Protein AF-A0A7J6WX09-F1 (afdb_monomer_lite)

Foldseek 3Di:
DVVVVVVVVVVVVVVVVVVVVVVVVVVVVVVVVVVVVVVVVVVVVVVVVVVVVVVVVVVVVVVVVVVVLVVLCVVVVNPPVVSVVVVCVVVVVVVVVVVVVVVVVVPDPDPDDDDDDDDDDDPDDDDPVVVVVVVVVVVVVPDDCPDPPVDDDDDDPDPVVQQCLLQVVDPDHDPVSVPPDDDDDPDDDDDDPDPVSSVD

pLDDT: mean 81.12, std 17.17, range [38.31, 97.94]

Organism: Thalictrum thalictroides (NCBI:txid46969)

Structure (mmCIF, N/CA/C/O backbone):
data_AF-A0A7J6WX09-F1
#
_entry.id   AF-A0A7J6WX09-F1
#
loop_
_atom_site.group_PDB
_atom_site.id
_atom_site.type_symbol
_atom_site.label_atom_id
_atom_site.label_alt_id
_atom_site.label_comp_id
_atom_site.label_asym_id
_atom_site.label_entity_id
_atom_site.label_seq_id
_atom_site.pdbx_PDB_ins_code
_atom_site.Cartn_x
_atom_site.Cartn_y
_atom_site.Cartn_z
_atom_site.occupancy
_atom_site.B_iso_or_equiv
_atom_site.auth_seq_id
_atom_site.auth_comp_id
_atom_site.auth_asym_id
_atom_site.auth_atom_id
_atom_site.pdbx_PDB_model_num
ATOM 1 N N . VAL A 1 1 ? -64.946 19.224 67.345 1.00 62.00 1 VAL A N 1
ATOM 2 C CA . VAL A 1 1 ? -63.525 19.073 67.758 1.00 62.00 1 VAL A CA 1
ATOM 3 C C . VAL A 1 1 ? -63.007 17.667 67.474 1.00 62.00 1 VAL A C 1
ATOM 5 O O . VAL A 1 1 ? -61.957 17.544 66.865 1.00 62.00 1 VAL A O 1
ATOM 8 N N . GLN A 1 2 ? -63.728 16.602 67.848 1.00 63.50 2 GLN A N 1
ATOM 9 C CA . GLN A 1 2 ? -63.273 15.231 67.570 1.00 63.50 2 GLN A CA 1
ATOM 10 C C . GLN A 1 2 ? -63.269 14.875 66.069 1.00 63.50 2 GLN A C 1
ATOM 12 O O . GLN A 1 2 ? -62.299 14.292 65.599 1.00 63.50 2 GLN A O 1
ATOM 17 N N . GLU A 1 3 ? -64.276 15.294 65.295 1.00 68.50 3 GLU A N 1
ATOM 18 C CA . GLU A 1 3 ? -64.356 14.999 63.850 1.00 68.50 3 GLU A CA 1
ATOM 19 C C . GLU A 1 3 ? -63.266 15.699 63.019 1.00 68.50 3 GLU A C 1
ATOM 21 O O . GLU A 1 3 ? -62.650 15.073 62.160 1.00 68.50 3 GLU A O 1
ATOM 26 N N . SER A 1 4 ? -62.932 16.958 63.330 1.00 71.56 4 SER A N 1
ATOM 27 C CA . SER A 1 4 ? -61.877 17.693 62.611 1.00 71.56 4 SER A CA 1
ATOM 28 C C . SER A 1 4 ? -60.482 17.094 62.819 1.00 71.56 4 SER A C 1
ATOM 30 O O . SER A 1 4 ? -59.648 17.147 61.919 1.00 71.56 4 SER A O 1
ATOM 32 N N . ASN A 1 5 ? -60.223 16.496 63.987 1.00 77.38 5 ASN A N 1
ATOM 33 C CA . ASN A 1 5 ? -58.952 15.823 64.266 1.00 77.38 5 ASN A CA 1
ATOM 34 C C . ASN A 1 5 ? -58.821 14.509 63.483 1.00 77.38 5 ASN A C 1
ATOM 36 O O . ASN A 1 5 ? -57.729 14.177 63.027 1.00 77.38 5 ASN A O 1
ATOM 40 N N . VAL A 1 6 ? -59.930 13.790 63.279 1.00 81.81 6 VAL A N 1
ATOM 41 C CA . VAL A 1 6 ? -59.954 12.568 62.458 1.00 81.81 6 VAL A CA 1
ATOM 42 C C . VAL A 1 6 ? -59.684 12.894 60.987 1.00 81.81 6 VAL A C 1
ATOM 44 O O . VAL A 1 6 ? -58.935 12.177 60.325 1.00 81.81 6 VAL A O 1
ATOM 47 N N . GLU A 1 7 ? -60.249 13.984 60.467 1.00 82.19 7 GLU A N 1
ATOM 48 C CA . GLU A 1 7 ? -60.002 14.419 59.088 1.00 82.19 7 GLU A CA 1
ATOM 49 C C . GLU A 1 7 ? -58.570 14.906 58.855 1.00 82.19 7 GLU A C 1
ATOM 51 O O . GLU A 1 7 ? -57.977 14.580 57.826 1.00 82.19 7 GLU A O 1
ATOM 56 N N . LEU A 1 8 ? -57.996 15.651 59.806 1.00 82.12 8 LEU A N 1
ATOM 57 C CA . LEU A 1 8 ? -56.591 16.063 59.749 1.00 82.12 8 LEU A CA 1
ATOM 58 C C . LEU A 1 8 ? -55.657 14.854 59.710 1.00 82.12 8 LEU A C 1
ATOM 60 O O . LEU A 1 8 ? -54.779 14.798 58.855 1.00 82.12 8 LEU A O 1
ATOM 64 N N . TYR A 1 9 ? -55.902 13.861 60.564 1.00 84.19 9 TYR A N 1
ATOM 65 C CA . TYR A 1 9 ? -55.105 12.637 60.607 1.00 84.19 9 TYR A CA 1
ATOM 66 C C . TYR A 1 9 ? -55.203 11.829 59.303 1.00 84.19 9 TYR A C 1
ATOM 68 O O . TYR A 1 9 ? -54.198 11.365 58.773 1.00 84.19 9 TYR A O 1
ATOM 76 N N . ARG A 1 10 ? -56.402 11.721 58.710 1.00 86.69 10 ARG A N 1
ATOM 77 C CA . ARG A 1 10 ? -56.567 11.075 57.394 1.00 86.69 10 ARG A CA 1
ATOM 78 C C . ARG A 1 10 ? -55.800 11.805 56.295 1.00 86.69 10 ARG A C 1
ATOM 80 O O . ARG A 1 10 ? -55.157 11.152 55.482 1.00 86.69 10 ARG A O 1
ATOM 87 N N . LYS A 1 11 ? -55.855 13.140 56.266 1.00 89.19 11 LYS A N 1
ATOM 88 C CA . LYS A 1 11 ? -55.115 13.946 55.282 1.00 89.19 11 LYS A CA 1
ATOM 89 C C . LYS A 1 11 ? -53.601 13.814 55.457 1.00 89.19 11 LYS A C 1
ATOM 91 O O . LYS A 1 11 ? -52.901 13.737 54.455 1.00 89.19 11 LYS A O 1
ATOM 96 N N . GLN A 1 12 ? -53.116 13.746 56.698 1.00 86.44 12 GLN A N 1
ATOM 97 C CA . GLN A 1 12 ? -51.702 13.515 57.006 1.00 86.44 12 GLN A CA 1
ATOM 98 C C . GLN A 1 12 ? -51.238 12.147 56.505 1.00 86.44 12 GLN A C 1
ATOM 100 O O . GLN A 1 12 ? -50.292 12.092 55.732 1.00 86.44 12 GLN A O 1
ATOM 105 N N . ASN A 1 13 ? -51.965 11.073 56.819 1.00 87.88 13 ASN A N 1
ATOM 106 C CA . ASN A 1 13 ? -51.596 9.728 56.372 1.00 87.88 13 ASN A CA 1
ATOM 107 C C . ASN A 1 13 ? -51.633 9.585 54.843 1.00 87.88 13 ASN A C 1
ATOM 109 O O . ASN A 1 13 ? -50.768 8.939 54.264 1.00 87.88 13 ASN A O 1
ATOM 113 N N . VAL A 1 14 ? -52.622 10.189 54.173 1.00 93.25 14 VAL A N 1
ATOM 114 C CA . VAL A 1 14 ? -52.675 10.195 52.700 1.00 93.25 14 VAL A CA 1
ATOM 115 C C . VAL A 1 14 ? -51.488 10.970 52.124 1.00 93.25 14 VAL A C 1
ATOM 117 O O . VAL A 1 14 ? -50.873 10.503 51.173 1.00 93.25 14 VAL A O 1
ATOM 120 N N . GLY A 1 15 ? -51.135 12.116 52.713 1.00 90.06 15 GLY A N 1
ATOM 121 C CA . GLY A 1 15 ? -49.956 12.885 52.312 1.00 90.06 15 GLY A CA 1
ATOM 122 C C . GLY A 1 15 ? -48.648 12.117 52.509 1.00 90.06 15 GLY A C 1
ATOM 123 O O . GLY A 1 15 ? -47.812 12.112 51.614 1.00 90.06 15 GLY A O 1
ATOM 124 N N . GLU A 1 16 ? -48.493 11.423 53.638 1.00 92.19 16 GLU A N 1
ATOM 125 C CA . GLU A 1 16 ? -47.322 10.586 53.929 1.00 92.19 16 GLU A CA 1
ATOM 126 C C . GLU A 1 16 ? -47.191 9.411 52.951 1.00 92.19 16 GLU A C 1
ATOM 128 O O . GLU A 1 16 ? -46.091 9.120 52.487 1.00 92.19 16 GLU A O 1
ATOM 133 N N . VAL A 1 17 ? -48.304 8.762 52.588 1.00 92.25 17 VAL A N 1
ATOM 134 C CA . VAL A 1 17 ? -48.307 7.675 51.595 1.00 92.25 17 VAL A CA 1
ATOM 135 C C . VAL A 1 17 ? -47.883 8.185 50.219 1.00 92.25 17 VAL A C 1
ATOM 137 O O . VAL A 1 17 ? -47.024 7.572 49.591 1.00 92.25 17 VAL A O 1
ATOM 140 N N . VAL A 1 18 ? -48.433 9.319 49.774 1.00 94.69 18 VAL A N 1
ATOM 141 C CA . VAL A 1 18 ? -48.077 9.924 48.479 1.00 94.69 18 VAL A CA 1
ATOM 142 C C . VAL A 1 18 ? -46.599 10.316 48.444 1.00 94.69 18 VAL A C 1
ATOM 144 O O . VAL A 1 18 ? -45.911 10.011 47.475 1.00 94.69 18 VAL A O 1
ATOM 147 N N . LEU A 1 19 ? -46.087 10.924 49.516 1.00 93.31 19 LEU A N 1
ATOM 148 C CA . LEU A 1 19 ? -44.685 11.337 49.603 1.00 93.31 19 LEU A CA 1
ATOM 149 C C . LEU A 1 19 ? -43.745 10.121 49.524 1.00 93.31 19 LEU A C 1
ATOM 151 O O . LEU A 1 19 ? -42.772 10.135 48.776 1.00 93.31 19 LEU A O 1
ATOM 155 N N . LEU A 1 20 ? -44.080 9.030 50.213 1.00 95.19 20 LEU A N 1
ATOM 156 C CA . LEU A 1 20 ? -43.300 7.791 50.182 1.00 95.19 20 LEU A CA 1
ATOM 157 C C . LEU A 1 20 ? -43.342 7.098 48.807 1.00 95.19 20 LEU A C 1
ATOM 159 O O . LEU A 1 20 ? -42.353 6.495 48.381 1.00 95.19 20 LEU A O 1
ATOM 163 N N . GLU A 1 21 ? -44.467 7.167 48.093 1.00 94.31 21 GLU A N 1
ATOM 164 C CA . GLU A 1 21 ? -44.567 6.695 46.706 1.00 94.31 21 GLU A CA 1
ATOM 165 C C . GLU A 1 21 ? -43.691 7.534 45.764 1.00 94.31 21 GLU A C 1
ATOM 167 O O . GLU A 1 21 ? -42.933 6.975 44.965 1.00 94.31 21 GLU A O 1
ATOM 172 N N . G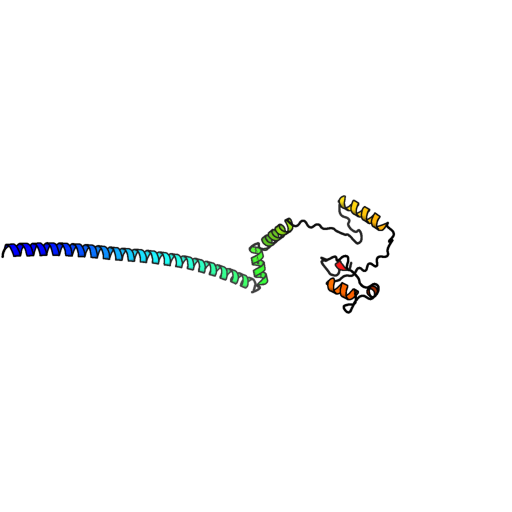LU A 1 22 ? -43.725 8.860 45.897 1.00 95.38 22 GLU A N 1
ATOM 173 C CA . GLU A 1 22 ? -42.873 9.774 45.132 1.00 95.38 22 GLU A CA 1
ATOM 174 C C . GLU A 1 22 ? -41.382 9.518 45.402 1.00 95.38 22 GLU A C 1
ATOM 176 O O . GLU A 1 22 ? -40.607 9.386 44.453 1.00 95.38 22 GLU A O 1
ATOM 181 N N . GLU A 1 23 ? -40.981 9.334 46.662 1.00 95.19 23 GLU A N 1
ATOM 182 C CA . GLU A 1 23 ? -39.605 8.986 47.037 1.00 95.19 23 GLU A CA 1
ATOM 183 C C . GLU A 1 23 ? -39.151 7.678 46.387 1.00 95.19 23 GLU A C 1
ATOM 185 O O . GLU A 1 23 ? -38.109 7.645 45.729 1.00 95.19 23 GLU A O 1
ATOM 190 N N . LYS A 1 24 ? -39.962 6.616 46.471 1.00 96.69 24 LYS A N 1
ATOM 191 C CA . LYS A 1 24 ? -39.636 5.325 45.847 1.00 96.69 24 LYS A CA 1
ATOM 192 C C . LYS A 1 24 ? -39.516 5.420 44.332 1.00 96.69 24 LYS A C 1
ATOM 194 O O . LYS A 1 24 ? -38.647 4.776 43.744 1.00 96.69 24 LYS A O 1
ATOM 199 N N . THR A 1 25 ? -40.371 6.205 43.676 1.00 95.00 25 THR A N 1
ATOM 200 C CA . THR A 1 25 ? -40.271 6.400 42.221 1.00 95.00 25 THR A CA 1
ATOM 201 C C . THR A 1 25 ? -39.040 7.220 41.839 1.00 95.00 25 THR A C 1
ATOM 203 O O . THR A 1 25 ? -38.370 6.873 40.867 1.00 95.00 25 THR A O 1
ATOM 206 N N . ALA A 1 26 ? -38.687 8.247 42.615 1.00 95.19 26 ALA A 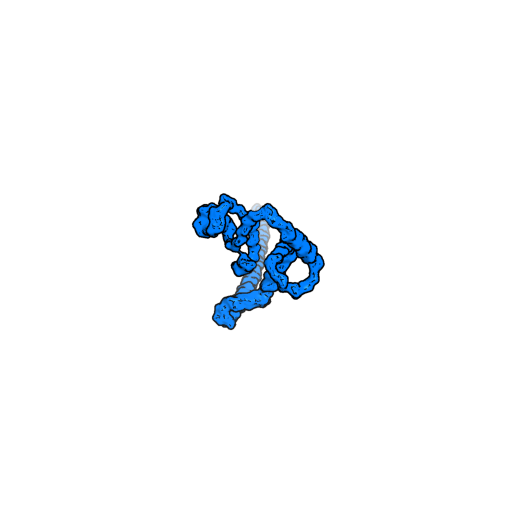N 1
ATOM 207 C CA . ALA A 1 26 ? -37.485 9.046 42.403 1.00 95.19 26 ALA A CA 1
ATOM 208 C C . ALA A 1 26 ? -36.210 8.222 42.634 1.00 95.19 26 ALA A C 1
ATOM 210 O O . ALA A 1 26 ? -35.266 8.312 41.849 1.00 95.19 26 ALA A O 1
ATOM 211 N N . GLU A 1 27 ? -36.184 7.379 43.665 1.00 95.75 27 GLU A N 1
ATOM 212 C CA . GLU A 1 27 ? -35.102 6.423 43.906 1.00 95.75 27 GLU A CA 1
ATOM 213 C C . GLU A 1 27 ? -34.992 5.409 42.767 1.00 95.75 27 GLU A C 1
ATOM 215 O O . GLU A 1 27 ? -33.904 5.219 42.226 1.00 95.75 27 GLU A O 1
ATOM 220 N N . ALA A 1 28 ? -36.106 4.827 42.317 1.00 95.50 28 ALA A N 1
ATOM 221 C CA . ALA A 1 28 ? -36.107 3.922 41.169 1.00 95.50 28 ALA A CA 1
ATOM 222 C C . ALA A 1 28 ? -35.590 4.610 39.892 1.00 95.50 28 ALA A C 1
ATOM 224 O O . ALA A 1 28 ? -34.818 4.022 39.135 1.00 95.50 28 ALA A O 1
ATOM 225 N N . GLN A 1 29 ? -35.964 5.871 39.657 1.00 94.94 29 GLN A N 1
ATOM 226 C CA . GLN A 1 29 ? -35.459 6.660 38.532 1.00 94.94 29 GLN A CA 1
ATOM 227 C C . GLN A 1 29 ? -33.960 6.949 38.651 1.00 94.94 29 GLN A C 1
ATOM 229 O O . GLN A 1 29 ? -33.250 6.823 37.653 1.00 94.94 29 GLN A O 1
ATOM 234 N N . LYS A 1 30 ? -33.463 7.285 39.848 1.00 97.12 30 LYS A N 1
ATOM 235 C CA . LYS A 1 30 ? -32.028 7.480 40.105 1.00 97.12 30 LYS A CA 1
ATOM 236 C C . LYS A 1 30 ? -31.245 6.200 39.844 1.00 97.12 30 LYS A C 1
ATOM 238 O O . LYS A 1 30 ? -30.306 6.226 39.057 1.00 97.12 30 LYS A O 1
ATOM 243 N N . MET A 1 31 ? -31.692 5.076 40.399 1.00 96.06 31 MET A N 1
ATOM 244 C CA . MET A 1 31 ? -31.064 3.769 40.187 1.00 96.06 31 MET A CA 1
ATOM 245 C C . MET A 1 31 ? -31.056 3.374 38.704 1.00 96.06 31 MET A C 1
ATOM 247 O O . MET A 1 31 ? -30.047 2.893 38.194 1.00 96.06 31 MET A O 1
ATOM 251 N N . ASN A 1 32 ? -32.148 3.632 37.977 1.00 95.88 32 ASN A N 1
ATOM 252 C CA . ASN A 1 32 ? -32.215 3.386 36.535 1.00 95.88 32 ASN A CA 1
ATOM 253 C C . ASN A 1 32 ? -31.269 4.300 35.742 1.00 95.88 32 ASN A C 1
ATOM 255 O O . ASN A 1 32 ? -30.628 3.848 34.792 1.00 95.88 32 ASN A O 1
ATOM 259 N N . ALA A 1 33 ? -31.162 5.577 36.117 1.00 97.00 33 ALA A N 1
ATOM 260 C CA . ALA A 1 33 ? -30.243 6.517 35.485 1.00 97.00 33 ALA A CA 1
ATOM 261 C C . ALA A 1 33 ? -28.778 6.126 35.740 1.00 97.00 33 ALA A C 1
ATOM 263 O O . ALA A 1 33 ? -27.974 6.127 34.808 1.00 97.00 33 ALA A O 1
ATOM 264 N N . GLU A 1 34 ? -28.440 5.731 36.967 1.00 97.69 34 GLU A N 1
ATOM 265 C CA . GLU A 1 34 ? -27.111 5.238 37.340 1.00 97.69 34 GLU A CA 1
ATOM 266 C C . GLU A 1 34 ? -26.760 3.948 36.593 1.00 97.69 34 GLU A C 1
ATOM 268 O O . GLU A 1 34 ? -25.684 3.857 35.999 1.00 97.69 34 GLU A O 1
ATOM 273 N N . ALA A 1 35 ? -27.691 2.992 36.515 1.00 97.12 35 ALA A N 1
ATOM 274 C CA . ALA A 1 35 ? -27.517 1.773 35.731 1.00 97.12 35 ALA A CA 1
ATOM 275 C C . ALA A 1 35 ? -27.290 2.077 34.238 1.00 97.12 35 ALA A C 1
ATOM 277 O O . ALA A 1 35 ? -26.410 1.487 33.609 1.00 97.12 35 ALA A O 1
ATOM 278 N N . ALA A 1 36 ? -28.032 3.033 33.669 1.00 97.06 36 ALA A N 1
ATOM 279 C CA . ALA A 1 36 ? -27.868 3.444 32.277 1.00 97.06 36 ALA A CA 1
ATOM 280 C C . ALA A 1 36 ? -26.519 4.138 32.019 1.00 97.06 36 ALA A C 1
ATOM 282 O O . ALA A 1 36 ? -25.892 3.906 30.982 1.00 97.06 36 ALA A O 1
ATOM 283 N N . LEU A 1 37 ? -26.050 4.979 32.947 1.00 97.25 37 LEU A N 1
ATOM 284 C CA . LEU A 1 37 ? -24.732 5.610 32.857 1.00 97.25 37 LEU A CA 1
ATOM 285 C C . LEU A 1 37 ? -23.616 4.575 32.942 1.00 97.25 37 LEU A C 1
ATOM 287 O O . LEU A 1 37 ? -22.701 4.604 32.122 1.00 97.25 37 LEU A O 1
ATOM 291 N N . PHE A 1 38 ? -23.722 3.635 33.876 1.00 97.62 38 PHE A N 1
ATOM 292 C CA . PHE A 1 38 ? -22.752 2.561 34.031 1.00 97.62 38 PHE A CA 1
ATOM 293 C C . PHE A 1 38 ? -22.689 1.666 32.786 1.00 97.62 38 PHE A C 1
ATOM 295 O O . PHE A 1 38 ? -21.602 1.377 32.287 1.00 97.62 38 PHE A O 1
ATOM 302 N N . ALA A 1 39 ? -23.841 1.306 32.211 1.00 97.94 39 ALA A N 1
ATOM 303 C CA . ALA A 1 39 ? -23.901 0.552 30.959 1.00 97.94 39 ALA A CA 1
ATOM 304 C C . ALA A 1 39 ? -23.225 1.304 29.798 1.00 97.94 39 ALA A C 1
ATOM 306 O O . ALA A 1 39 ? -22.446 0.716 29.047 1.00 97.94 39 ALA A O 1
ATOM 307 N N . ARG A 1 40 ? -23.459 2.619 29.674 1.00 96.31 40 ARG A N 1
ATOM 308 C CA . ARG A 1 40 ? -22.783 3.453 28.665 1.00 96.31 40 ARG A CA 1
ATOM 309 C C . ARG A 1 40 ? -21.280 3.540 28.901 1.00 96.31 40 ARG A C 1
ATOM 311 O O . ARG A 1 40 ? -20.523 3.448 27.943 1.00 96.31 40 ARG A O 1
ATOM 318 N N . GLN A 1 41 ? -20.844 3.696 30.149 1.00 97.50 41 GLN A N 1
ATOM 319 C CA . GLN A 1 41 ? -19.422 3.727 30.490 1.00 97.50 41 GLN A CA 1
ATOM 320 C C . GLN A 1 41 ? -18.727 2.420 30.105 1.00 97.50 41 GLN A C 1
ATOM 322 O O . GLN A 1 41 ? -17.654 2.469 29.511 1.00 97.50 41 GLN A O 1
ATOM 327 N N . GLN A 1 42 ? -19.347 1.266 30.370 1.00 97.50 42 GLN A N 1
ATOM 328 C CA . GLN A 1 42 ? -18.796 -0.025 29.954 1.00 97.50 42 GLN A CA 1
ATOM 329 C C . GLN A 1 42 ? -18.752 -0.184 28.434 1.00 97.50 42 GLN A C 1
ATOM 331 O O . GLN A 1 42 ? -17.751 -0.666 27.912 1.00 97.50 42 GLN A O 1
ATOM 336 N N . ALA A 1 43 ? -19.797 0.248 27.721 1.00 96.56 43 ALA A N 1
ATOM 337 C CA . ALA A 1 43 ? -19.818 0.200 26.260 1.00 96.56 43 ALA A CA 1
ATOM 338 C C . ALA A 1 43 ? -18.697 1.061 25.655 1.00 96.56 43 ALA A C 1
ATOM 340 O O . ALA A 1 43 ? -17.904 0.565 24.861 1.00 96.56 43 ALA A O 1
ATOM 341 N N . VAL A 1 44 ? -18.564 2.313 26.106 1.00 97.62 44 VAL A N 1
ATOM 342 C CA . VAL A 1 44 ? -17.504 3.229 25.653 1.00 97.62 44 VAL A CA 1
ATOM 343 C C . VAL A 1 44 ? -16.116 2.702 26.027 1.00 97.62 44 VAL A C 1
ATOM 345 O O . VAL A 1 44 ? -15.193 2.786 25.222 1.00 97.62 44 VAL A O 1
ATOM 348 N N . ALA A 1 45 ? -15.951 2.121 27.220 1.00 97.25 45 ALA A N 1
ATOM 349 C CA . ALA A 1 45 ? -14.692 1.498 27.625 1.00 97.25 45 ALA A CA 1
ATOM 350 C C . ALA A 1 45 ? -14.343 0.283 26.749 1.00 97.25 45 ALA A C 1
ATOM 352 O O . ALA A 1 45 ? -13.186 0.119 26.365 1.00 97.25 45 ALA A O 1
ATOM 353 N N . GLY A 1 46 ? -15.337 -0.534 26.389 1.00 97.12 46 GLY A N 1
ATOM 354 C CA . GLY A 1 46 ? -15.173 -1.655 25.464 1.00 97.12 46 GLY A CA 1
ATOM 355 C C . GLY A 1 46 ? -14.779 -1.202 24.057 1.00 97.12 46 GLY A C 1
ATOM 356 O O . GLY A 1 46 ? -13.850 -1.756 23.474 1.00 97.12 46 GLY A O 1
ATOM 357 N N . GLU A 1 47 ? -15.425 -0.158 23.532 1.00 96.75 47 GLU A N 1
ATOM 358 C CA . GLU A 1 47 ? -15.078 0.443 22.237 1.00 96.75 47 GLU A CA 1
ATOM 359 C C . GLU A 1 47 ? -13.662 1.026 22.236 1.00 96.75 47 GLU A C 1
ATOM 361 O O . GLU A 1 47 ? -12.896 0.805 21.297 1.00 96.75 47 GLU A O 1
ATOM 366 N N . LEU A 1 48 ? -13.290 1.736 23.303 1.00 96.00 48 LEU A N 1
ATOM 367 C CA . LEU A 1 48 ? -11.953 2.297 23.463 1.00 96.00 48 LEU A CA 1
ATOM 368 C C . LEU A 1 48 ? -10.895 1.190 23.490 1.00 96.00 48 LEU A C 1
ATOM 370 O O . LEU A 1 48 ? -9.888 1.300 22.792 1.00 96.00 48 LEU A O 1
ATOM 374 N N . PHE A 1 49 ? -11.136 0.108 24.233 1.00 96.75 49 PHE A N 1
ATOM 375 C CA . PHE A 1 49 ? -10.236 -1.042 24.277 1.00 96.75 49 PHE A CA 1
ATOM 376 C C . PHE A 1 49 ? -10.109 -1.723 22.905 1.00 96.75 49 PHE A C 1
ATOM 378 O O . PHE A 1 49 ? -8.999 -2.000 22.447 1.00 96.75 49 PHE A O 1
ATOM 385 N N . ALA A 1 50 ? -11.223 -1.926 22.194 1.00 97.62 50 ALA A N 1
ATOM 386 C CA . ALA A 1 50 ? -11.200 -2.468 20.836 1.00 97.62 50 ALA A CA 1
ATOM 387 C C . ALA A 1 50 ? -10.350 -1.591 19.902 1.00 97.62 50 ALA A C 1
ATOM 389 O O . ALA A 1 50 ? -9.468 -2.091 19.207 1.00 97.62 50 ALA A O 1
ATOM 390 N N . LYS A 1 51 ? -10.525 -0.267 19.954 1.00 97.31 51 LYS A N 1
ATOM 391 C CA . LYS A 1 51 ? -9.732 0.671 19.147 1.00 97.31 51 LYS A CA 1
ATOM 392 C C . LYS A 1 51 ? -8.251 0.680 19.516 1.00 97.31 51 LYS A C 1
ATOM 394 O O . LYS A 1 51 ? -7.412 0.786 18.625 1.00 97.31 51 LYS A O 1
ATOM 399 N N . GLN A 1 52 ? -7.916 0.554 20.799 1.00 97.81 52 GLN A N 1
ATOM 400 C CA . GLN A 1 52 ? -6.526 0.448 21.247 1.00 97.81 52 GLN A CA 1
ATOM 401 C C . GLN A 1 52 ? -5.859 -0.817 20.710 1.00 97.81 52 GLN A C 1
ATOM 403 O O . GLN A 1 52 ? -4.791 -0.726 20.116 1.00 97.81 52 GLN A O 1
ATOM 408 N N . THR A 1 53 ? -6.512 -1.973 20.835 1.00 97.31 53 THR A N 1
ATOM 409 C CA . THR A 1 53 ? -5.957 -3.243 20.334 1.00 97.31 53 THR A CA 1
ATOM 410 C C . THR A 1 53 ? -5.808 -3.258 18.808 1.00 97.31 53 THR A C 1
ATOM 412 O O . THR A 1 53 ? -4.794 -3.731 18.295 1.00 97.31 53 THR A O 1
ATOM 415 N N . GLU A 1 54 ? -6.759 -2.673 18.069 1.00 96.62 54 GLU A N 1
ATOM 416 C CA . GLU A 1 54 ? -6.629 -2.450 16.621 1.00 96.62 54 GLU A CA 1
ATOM 417 C C . GLU A 1 54 ? -5.402 -1.582 16.296 1.00 96.62 54 GLU A C 1
ATOM 419 O O . GLU A 1 54 ? -4.599 -1.934 15.428 1.00 96.62 54 GLU A O 1
ATOM 424 N N . ALA A 1 55 ? -5.228 -0.462 17.005 1.00 96.25 55 ALA A N 1
ATOM 425 C CA . ALA A 1 55 ? -4.101 0.444 16.801 1.00 96.25 55 ALA A CA 1
ATOM 426 C C . ALA A 1 55 ? -2.755 -0.217 17.139 1.00 96.25 55 ALA A C 1
ATOM 428 O O . ALA A 1 55 ? -1.793 -0.067 16.388 1.00 96.25 55 ALA A O 1
ATOM 429 N N . GLU A 1 56 ? -2.684 -0.987 18.223 1.00 96.69 56 GLU A N 1
ATOM 430 C CA . GLU A 1 56 ? -1.501 -1.766 18.600 1.00 96.69 56 GLU A CA 1
ATOM 431 C C . GLU A 1 56 ? -1.150 -2.815 17.543 1.00 96.69 56 GLU A C 1
ATOM 433 O O . GLU A 1 56 ? 0.016 -2.934 17.162 1.00 96.69 56 GLU A O 1
ATOM 438 N N . GLY A 1 57 ? -2.151 -3.519 17.004 1.00 96.81 57 GLY A N 1
ATOM 439 C CA . GLY A 1 57 ? -1.960 -4.459 15.901 1.00 96.81 57 GLY A CA 1
ATOM 440 C C . GLY A 1 57 ? -1.385 -3.780 14.656 1.00 96.81 57 GLY A C 1
ATOM 441 O O . GLY A 1 57 ? -0.420 -4.270 14.067 1.00 96.81 57 GLY A O 1
ATOM 442 N N . LEU A 1 58 ? -1.913 -2.610 14.289 1.00 94.69 58 LEU A N 1
ATOM 443 C CA . LEU A 1 58 ? -1.397 -1.819 13.168 1.00 94.69 58 LEU A CA 1
ATOM 444 C C . LEU A 1 58 ? 0.037 -1.333 13.413 1.00 94.69 58 LEU A C 1
ATOM 446 O O . LEU A 1 58 ? 0.878 -1.441 12.519 1.00 94.69 58 LEU A O 1
ATOM 450 N N . MET A 1 59 ? 0.341 -0.843 14.617 1.00 94.62 59 MET A N 1
ATOM 451 C CA . MET A 1 59 ? 1.699 -0.438 14.990 1.00 94.62 59 MET A CA 1
ATOM 452 C C . MET A 1 59 ? 2.675 -1.616 14.939 1.00 94.62 59 MET A C 1
ATOM 454 O O . MET A 1 59 ? 3.790 -1.454 14.447 1.00 94.62 59 MET A O 1
ATOM 458 N N . ALA A 1 60 ? 2.263 -2.805 15.385 1.00 96.62 60 ALA A N 1
ATOM 459 C CA . ALA A 1 60 ? 3.088 -4.008 15.333 1.00 96.62 60 ALA A CA 1
ATOM 460 C C . ALA A 1 60 ? 3.405 -4.420 13.889 1.00 96.62 60 ALA A C 1
ATOM 462 O O . ALA A 1 60 ? 4.556 -4.729 13.576 1.00 96.62 60 ALA A O 1
ATOM 463 N N . VAL A 1 61 ? 2.417 -4.363 12.989 1.00 96.88 61 VAL A N 1
ATOM 464 C CA . VAL A 1 61 ? 2.622 -4.632 11.557 1.00 96.88 61 VAL A CA 1
ATOM 465 C C . VAL A 1 61 ? 3.545 -3.587 10.933 1.00 96.88 61 VAL A C 1
ATOM 467 O O . VAL A 1 61 ? 4.495 -3.953 10.242 1.00 96.88 61 VAL A O 1
ATOM 470 N N . ALA A 1 62 ? 3.321 -2.300 11.200 1.00 95.25 62 ALA A N 1
ATOM 471 C CA . ALA A 1 62 ? 4.167 -1.225 10.685 1.00 95.25 62 ALA A CA 1
ATOM 472 C C . ALA A 1 62 ? 5.615 -1.352 11.185 1.00 95.25 62 ALA A C 1
ATOM 474 O O . ALA A 1 62 ? 6.561 -1.219 10.408 1.00 95.25 62 ALA A O 1
ATOM 475 N N . HIS A 1 63 ? 5.798 -1.681 12.465 1.00 96.00 63 HIS A N 1
ATOM 476 C CA . HIS A 1 63 ? 7.111 -1.946 13.040 1.00 96.00 63 HIS A CA 1
ATOM 477 C C . HIS A 1 63 ? 7.772 -3.166 12.384 1.00 96.00 63 HIS A C 1
ATOM 479 O O . HIS A 1 63 ? 8.938 -3.095 12.005 1.00 96.00 63 HIS A O 1
ATOM 485 N N . ALA A 1 64 ? 7.036 -4.263 12.177 1.00 96.12 64 ALA A N 1
ATOM 486 C CA . ALA A 1 64 ? 7.548 -5.448 11.490 1.00 96.12 64 ALA A CA 1
ATOM 487 C C . ALA A 1 64 ? 7.979 -5.138 10.046 1.00 96.12 64 ALA A C 1
ATOM 489 O O . ALA A 1 64 ? 9.048 -5.571 9.618 1.00 96.12 64 ALA A O 1
ATOM 490 N N . GLN A 1 65 ? 7.197 -4.337 9.316 1.00 94.00 65 GLN A N 1
ATOM 491 C CA . GLN A 1 65 ? 7.547 -3.875 7.970 1.00 94.00 65 GLN A CA 1
ATOM 492 C C . GLN A 1 65 ? 8.798 -2.985 7.978 1.00 94.00 65 GLN A C 1
ATOM 494 O O . GLN A 1 65 ? 9.692 -3.171 7.152 1.00 94.00 65 GLN A O 1
ATOM 499 N N . GLY A 1 66 ? 8.900 -2.052 8.929 1.00 93.50 66 GLY A N 1
ATOM 500 C CA . GLY A 1 66 ? 10.068 -1.183 9.080 1.00 93.50 66 GLY A CA 1
ATOM 501 C C . GLY A 1 66 ? 11.342 -1.965 9.400 1.00 93.50 66 GLY A C 1
ATOM 502 O O . GLY A 1 66 ? 12.371 -1.768 8.751 1.00 93.50 66 GLY A O 1
ATOM 503 N N . VAL A 1 67 ? 11.261 -2.907 10.345 1.00 96.19 67 VAL A N 1
ATOM 504 C CA . VAL A 1 67 ? 12.365 -3.816 10.681 1.00 96.19 67 VAL A CA 1
ATOM 505 C C . VAL A 1 67 ? 12.756 -4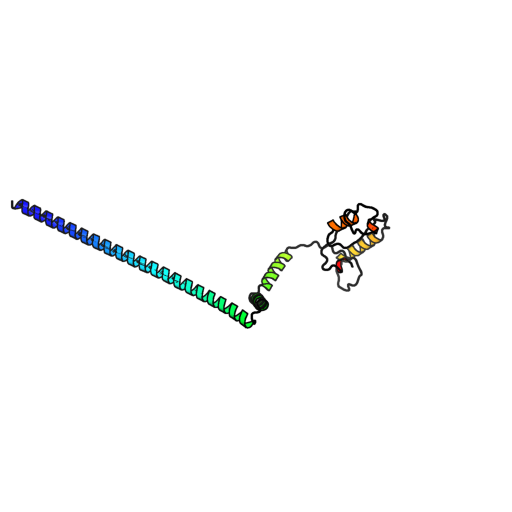.654 9.468 1.00 96.19 67 VAL A C 1
ATOM 507 O O . VAL A 1 67 ? 13.941 -4.744 9.166 1.00 96.19 67 VAL A O 1
ATOM 510 N N . TYR A 1 68 ? 11.790 -5.209 8.732 1.00 94.75 68 TYR A N 1
ATOM 511 C CA . TYR A 1 68 ? 12.058 -5.993 7.526 1.00 94.75 68 TYR A CA 1
ATOM 512 C C . TYR A 1 68 ? 12.878 -5.202 6.498 1.00 94.75 68 TYR A C 1
ATOM 514 O O . TYR A 1 68 ? 13.958 -5.642 6.099 1.00 94.75 68 TYR A O 1
ATOM 522 N N . VAL A 1 69 ? 12.435 -3.999 6.132 1.00 93.88 69 VAL A N 1
ATOM 523 C CA . VAL A 1 69 ? 13.162 -3.150 5.174 1.00 93.88 69 VAL A CA 1
ATOM 524 C C . VAL A 1 69 ? 14.553 -2.781 5.697 1.00 93.88 69 VAL A C 1
ATOM 526 O O . VAL A 1 69 ? 15.528 -2.864 4.951 1.00 93.88 69 VAL A O 1
ATOM 529 N N . LEU A 1 70 ? 14.676 -2.435 6.981 1.00 94.62 70 LEU A N 1
ATOM 530 C CA . LEU A 1 70 ? 15.965 -2.107 7.592 1.00 94.62 70 LEU A CA 1
ATOM 531 C C . LEU A 1 70 ? 16.928 -3.303 7.581 1.00 94.62 70 LEU A C 1
ATOM 533 O O . LEU A 1 70 ? 18.108 -3.143 7.274 1.00 94.62 70 LEU A O 1
ATOM 537 N N . THR A 1 71 ? 16.435 -4.508 7.880 1.00 95.31 71 THR A N 1
ATOM 538 C CA . THR A 1 71 ? 17.252 -5.728 7.842 1.00 95.31 71 THR A CA 1
ATOM 539 C C . THR A 1 71 ? 17.760 -6.029 6.435 1.00 95.31 71 THR A C 1
ATOM 541 O O . THR A 1 71 ? 18.930 -6.376 6.286 1.00 95.31 71 THR A O 1
ATOM 544 N N . LEU A 1 72 ? 16.936 -5.818 5.401 1.00 94.44 72 LEU A N 1
ATOM 545 C CA . LEU A 1 72 ? 17.363 -5.947 4.008 1.00 94.44 72 LEU A CA 1
ATOM 546 C C . LEU A 1 72 ? 18.429 -4.913 3.654 1.00 94.44 72 LEU A C 1
ATOM 548 O O . LEU A 1 72 ? 19.456 -5.263 3.079 1.00 94.44 72 LEU A O 1
ATOM 552 N N . LEU A 1 73 ? 18.222 -3.649 4.029 1.00 95.44 73 LEU A N 1
ATOM 553 C CA . LEU A 1 73 ? 19.191 -2.590 3.762 1.00 95.44 73 LEU A CA 1
ATOM 554 C C . LEU A 1 73 ? 20.553 -2.905 4.397 1.00 95.44 73 LEU A C 1
ATOM 556 O O . LEU A 1 73 ? 21.586 -2.756 3.745 1.00 95.44 73 LEU A O 1
ATOM 560 N N . ASN A 1 74 ? 20.549 -3.396 5.638 1.00 96.06 74 ASN A N 1
ATOM 561 C CA . ASN A 1 74 ? 21.759 -3.824 6.337 1.00 96.06 74 ASN A CA 1
ATOM 562 C C . ASN A 1 74 ? 22.416 -5.037 5.661 1.00 96.06 74 ASN A C 1
ATOM 564 O O . ASN A 1 74 ? 23.638 -5.058 5.516 1.00 96.06 74 ASN A O 1
ATOM 568 N N . ALA A 1 75 ? 21.629 -6.013 5.193 1.00 95.50 75 ALA A N 1
ATOM 569 C CA . ALA A 1 75 ? 22.139 -7.168 4.450 1.00 95.50 75 ALA A CA 1
ATOM 570 C C . ALA A 1 75 ? 22.817 -6.764 3.128 1.00 95.50 75 ALA A C 1
ATOM 572 O O . ALA A 1 75 ? 23.812 -7.369 2.734 1.00 95.50 75 ALA A O 1
ATOM 573 N N . PHE A 1 76 ? 22.335 -5.702 2.476 1.00 96.00 76 PHE A N 1
ATOM 574 C CA . PHE A 1 76 ? 22.942 -5.126 1.271 1.00 96.00 76 PHE A CA 1
ATOM 575 C C . PHE A 1 76 ? 24.020 -4.069 1.563 1.00 96.00 76 PHE A C 1
ATOM 577 O O . PHE A 1 76 ? 24.365 -3.287 0.675 1.00 96.00 76 PHE A O 1
ATOM 584 N N . ALA A 1 77 ? 24.552 -4.019 2.789 1.00 94.19 77 ALA A N 1
ATOM 585 C CA . ALA A 1 77 ? 25.579 -3.062 3.212 1.00 94.19 77 ALA A CA 1
ATOM 586 C C . ALA A 1 77 ? 25.197 -1.587 2.956 1.00 94.19 77 ALA A C 1
ATOM 588 O O . ALA A 1 77 ? 26.043 -0.758 2.623 1.00 94.19 77 ALA A O 1
ATOM 589 N N . GLY A 1 78 ? 23.908 -1.253 3.073 1.00 93.62 78 GLY A N 1
ATOM 590 C CA . GLY A 1 78 ? 23.389 0.091 2.817 1.00 93.62 78 GLY A CA 1
ATOM 591 C C . GLY A 1 78 ? 23.176 0.427 1.338 1.00 93.62 78 GLY A C 1
ATOM 592 O O . GLY A 1 78 ? 22.796 1.554 1.021 1.00 93.62 78 GLY A O 1
ATOM 593 N N . ASN A 1 79 ? 23.385 -0.518 0.413 1.00 95.75 79 ASN A N 1
ATOM 594 C CA . ASN A 1 79 ? 23.159 -0.279 -1.008 1.00 95.75 79 ASN A CA 1
ATOM 595 C C . ASN A 1 79 ? 21.657 -0.266 -1.340 1.00 95.75 79 ASN A C 1
ATOM 597 O O . ASN A 1 79 ? 21.033 -1.296 -1.611 1.00 95.75 79 ASN A O 1
ATOM 601 N N . TYR A 1 80 ? 21.090 0.941 -1.358 1.00 94.06 80 TYR A N 1
ATOM 602 C CA . TYR A 1 80 ? 19.688 1.185 -1.688 1.00 94.06 80 TYR A CA 1
ATOM 603 C C . TYR A 1 80 ? 19.290 0.665 -3.077 1.00 94.06 80 TYR A C 1
ATOM 605 O O . TYR A 1 80 ? 18.182 0.158 -3.237 1.00 94.06 80 TYR A O 1
ATOM 613 N N . VAL A 1 81 ? 20.172 0.767 -4.079 1.00 95.94 81 VAL A N 1
ATOM 614 C CA . VAL A 1 81 ? 19.856 0.372 -5.463 1.00 95.94 81 VAL A CA 1
ATOM 615 C C . VAL A 1 81 ? 19.584 -1.126 -5.533 1.00 95.94 81 VAL A C 1
ATOM 617 O O . VAL A 1 81 ? 18.540 -1.529 -6.037 1.00 95.94 81 VAL A O 1
ATOM 620 N N . VAL A 1 82 ? 20.468 -1.931 -4.936 1.00 96.12 82 VAL A N 1
ATOM 621 C CA . VAL A 1 82 ? 20.330 -3.394 -4.887 1.00 96.12 82 VAL A CA 1
ATOM 622 C C . VAL A 1 82 ? 19.093 -3.803 -4.091 1.00 96.12 82 VAL A C 1
ATOM 624 O O . VAL A 1 82 ? 18.331 -4.652 -4.545 1.00 96.12 82 VAL A O 1
ATOM 627 N N . MET A 1 83 ? 18.846 -3.172 -2.939 1.00 95.25 83 MET A N 1
ATOM 628 C CA . MET A 1 83 ? 17.647 -3.435 -2.136 1.00 95.25 83 MET A CA 1
ATOM 629 C C . MET A 1 83 ? 16.362 -3.127 -2.915 1.00 95.25 83 MET A C 1
ATOM 631 O O . MET A 1 83 ? 15.428 -3.928 -2.920 1.00 95.25 83 MET A O 1
ATOM 635 N N . LYS A 1 84 ? 16.305 -1.967 -3.577 1.00 94.44 84 LYS A N 1
ATOM 636 C CA . LYS A 1 84 ? 15.169 -1.557 -4.404 1.00 94.44 84 LYS A CA 1
ATOM 637 C C . LYS A 1 84 ? 14.972 -2.541 -5.557 1.00 94.44 84 LYS A C 1
ATOM 639 O O . LYS A 1 84 ? 13.851 -2.983 -5.774 1.00 94.44 84 LYS A O 1
ATOM 644 N N . 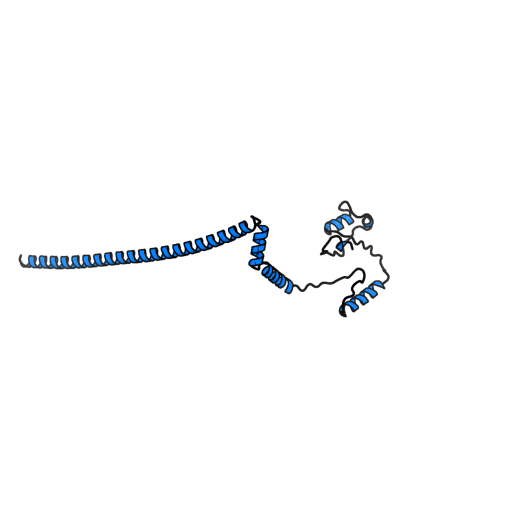ASP A 1 85 ? 16.033 -2.921 -6.265 1.00 94.69 85 ASP A N 1
ATOM 645 C CA . ASP A 1 85 ? 15.938 -3.880 -7.370 1.00 94.69 85 ASP A CA 1
ATOM 646 C C . ASP A 1 85 ? 15.485 -5.265 -6.879 1.00 94.69 85 ASP A C 1
ATOM 648 O O . ASP A 1 85 ? 14.612 -5.872 -7.496 1.00 94.69 85 ASP A O 1
ATOM 652 N N . TYR A 1 86 ? 15.974 -5.720 -5.722 1.00 95.19 86 TYR A N 1
ATOM 653 C CA . TYR A 1 86 ? 15.509 -6.943 -5.065 1.00 95.19 86 TYR A CA 1
ATOM 654 C C . TYR A 1 86 ? 14.012 -6.890 -4.734 1.00 95.19 86 TYR A C 1
ATOM 656 O O . TYR A 1 86 ? 13.275 -7.813 -5.074 1.00 95.19 86 TYR A O 1
ATOM 664 N N . LEU A 1 87 ? 13.537 -5.796 -4.127 1.00 94.69 87 LEU A N 1
ATOM 665 C CA . LEU A 1 87 ? 12.116 -5.602 -3.821 1.00 94.69 87 LEU A CA 1
ATOM 666 C C . LEU A 1 87 ? 11.259 -5.578 -5.093 1.00 94.69 87 LEU A C 1
ATOM 668 O O . LEU A 1 87 ? 10.194 -6.189 -5.126 1.00 94.69 87 LEU A O 1
ATOM 672 N N . MET A 1 88 ? 11.728 -4.918 -6.153 1.00 94.88 88 MET A N 1
ATOM 673 C CA . MET A 1 88 ? 11.029 -4.854 -7.441 1.00 94.88 88 MET A CA 1
ATOM 674 C C . MET A 1 88 ? 10.928 -6.228 -8.112 1.00 94.88 88 MET A C 1
ATOM 676 O O . MET A 1 88 ? 9.892 -6.551 -8.694 1.00 94.88 88 MET A O 1
ATOM 680 N N . ILE A 1 89 ? 11.982 -7.045 -8.017 1.00 95.88 89 ILE A N 1
ATOM 681 C CA . ILE A 1 89 ? 11.996 -8.419 -8.531 1.00 95.88 89 ILE A CA 1
ATOM 682 C C . ILE A 1 89 ? 11.070 -9.311 -7.698 1.00 95.88 89 ILE A C 1
ATOM 684 O O . ILE A 1 89 ? 10.235 -10.007 -8.270 1.00 95.88 89 ILE A O 1
ATOM 688 N N . ASN A 1 90 ? 11.175 -9.266 -6.366 1.00 94.25 90 ASN A N 1
ATOM 689 C CA . ASN A 1 90 ? 10.385 -10.109 -5.466 1.00 94.25 90 ASN A CA 1
ATOM 690 C C . ASN A 1 90 ? 8.880 -9.809 -5.554 1.00 94.25 90 ASN A C 1
ATOM 692 O O . ASN A 1 90 ? 8.063 -10.723 -5.547 1.00 94.25 90 ASN A O 1
ATOM 696 N N . ASN A 1 91 ? 8.516 -8.533 -5.702 1.00 94.50 91 ASN A N 1
ATOM 697 C CA . ASN A 1 91 ? 7.125 -8.114 -5.881 1.00 94.50 91 ASN A CA 1
ATOM 698 C C . ASN A 1 91 ? 6.629 -8.260 -7.334 1.00 94.50 91 ASN A C 1
ATOM 700 O O . ASN A 1 91 ? 5.488 -7.917 -7.617 1.00 94.50 91 ASN A O 1
ATOM 704 N N . GLY A 1 92 ? 7.462 -8.730 -8.272 1.00 95.12 92 GLY A N 1
ATOM 705 C CA . GLY A 1 92 ? 7.047 -8.980 -9.656 1.00 95.12 92 GLY A CA 1
ATOM 706 C C . GLY A 1 92 ? 6.730 -7.728 -10.483 1.00 95.12 92 GLY A C 1
ATOM 707 O O . GLY A 1 92 ? 6.160 -7.852 -11.567 1.00 95.12 92 GLY A O 1
ATOM 708 N N . VAL A 1 93 ? 7.136 -6.534 -10.040 1.00 96.12 93 VAL A N 1
ATOM 709 C CA . VAL A 1 93 ? 6.772 -5.250 -10.674 1.00 96.12 93 VAL A CA 1
ATOM 710 C C . VAL A 1 93 ? 7.221 -5.186 -12.138 1.00 96.12 93 VAL A C 1
ATOM 712 O O . VAL A 1 93 ? 6.517 -4.655 -12.993 1.00 96.12 93 VAL A O 1
ATOM 715 N N . TYR A 1 94 ? 8.362 -5.795 -12.474 1.00 94.38 94 TYR A N 1
ATOM 716 C CA . TYR A 1 94 ? 8.825 -5.887 -13.863 1.00 94.38 94 TYR A CA 1
ATOM 717 C C . TYR A 1 94 ? 7.875 -6.685 -14.766 1.00 94.38 94 TYR A C 1
ATOM 719 O O . TYR A 1 94 ? 7.702 -6.331 -15.932 1.00 94.38 94 TYR A O 1
ATOM 727 N N . GLN A 1 95 ? 7.242 -7.739 -14.242 1.00 95.12 95 GLN A N 1
ATOM 728 C CA . GLN A 1 95 ? 6.260 -8.517 -14.999 1.00 95.12 95 GLN A CA 1
ATOM 729 C C . GLN A 1 95 ? 4.993 -7.698 -15.245 1.00 95.12 95 GLN A C 1
ATOM 731 O O . GLN A 1 95 ? 4.424 -7.769 -16.331 1.00 95.12 95 GLN A O 1
ATOM 736 N N . GLU A 1 96 ? 4.559 -6.911 -14.260 1.00 95.62 96 GLU A N 1
ATOM 737 C CA . GLU A 1 96 ? 3.402 -6.023 -14.394 1.00 95.62 96 GLU A CA 1
ATOM 738 C C . GLU A 1 96 ? 3.664 -4.911 -15.409 1.00 95.62 96 GLU A C 1
ATOM 740 O O . GLU A 1 96 ? 2.869 -4.736 -16.327 1.00 95.62 96 GLU A O 1
ATOM 745 N N . ILE A 1 97 ? 4.815 -4.234 -15.325 1.00 94.75 97 ILE A N 1
ATOM 746 C CA . ILE A 1 97 ? 5.216 -3.207 -16.301 1.00 94.75 97 ILE A CA 1
ATOM 747 C C . ILE A 1 97 ? 5.267 -3.801 -17.713 1.00 94.75 97 ILE A C 1
ATOM 749 O O . ILE A 1 97 ? 4.751 -3.201 -18.653 1.00 94.75 97 ILE A O 1
ATOM 753 N N . ALA A 1 98 ? 5.851 -4.992 -17.875 1.00 94.44 98 ALA A N 1
ATOM 754 C CA . ALA A 1 98 ? 5.902 -5.664 -19.169 1.00 94.44 98 ALA A CA 1
ATOM 755 C C . ALA A 1 98 ? 4.502 -6.000 -19.705 1.00 94.44 98 ALA A C 1
ATOM 757 O O . ALA A 1 98 ? 4.244 -5.791 -20.888 1.00 94.44 98 ALA A O 1
ATOM 758 N N . LYS A 1 99 ? 3.587 -6.478 -18.850 1.00 95.69 99 LYS A N 1
ATOM 759 C CA . LYS A 1 99 ? 2.191 -6.759 -19.225 1.00 95.69 99 LYS A CA 1
ATOM 760 C C . LYS A 1 99 ? 1.440 -5.491 -19.628 1.00 95.69 99 LYS A C 1
ATOM 762 O O . LYS A 1 99 ? 0.762 -5.513 -20.650 1.00 95.69 99 LYS A O 1
ATOM 767 N N . THR A 1 100 ? 1.582 -4.403 -18.871 1.00 94.56 100 THR A N 1
ATOM 768 C CA . THR A 1 100 ? 0.959 -3.106 -19.180 1.00 94.56 100 THR A CA 1
ATOM 769 C C . THR A 1 100 ? 1.469 -2.566 -20.511 1.00 94.56 100 THR A C 1
ATOM 771 O O . THR A 1 100 ? 0.673 -2.310 -21.409 1.00 94.56 100 THR A O 1
ATOM 774 N N . ASN A 1 101 ? 2.792 -2.524 -20.699 1.00 91.06 101 ASN A N 1
ATOM 775 C CA . ASN A 1 101 ? 3.398 -2.080 -21.954 1.00 91.06 101 ASN A CA 1
ATOM 776 C C . ASN A 1 101 ? 2.976 -2.963 -23.139 1.00 91.06 101 ASN A C 1
ATOM 778 O O . ASN A 1 101 ? 2.713 -2.457 -24.226 1.00 91.06 101 ASN A O 1
ATOM 782 N N . ALA A 1 102 ? 2.901 -4.285 -22.951 1.00 91.00 102 ALA A N 1
ATOM 783 C CA . ALA A 1 102 ? 2.425 -5.199 -23.986 1.00 91.00 102 ALA A CA 1
ATOM 784 C C . ALA A 1 102 ? 0.946 -4.959 -24.327 1.00 91.00 102 ALA A C 1
ATOM 786 O O . ALA A 1 102 ? 0.587 -5.013 -25.500 1.00 91.00 102 ALA A O 1
ATOM 787 N N . GLY A 1 103 ? 0.104 -4.661 -23.333 1.00 91.25 103 GLY A N 1
ATOM 788 C CA . GLY A 1 103 ? -1.292 -4.271 -23.537 1.00 91.25 103 GLY A CA 1
ATOM 789 C C . GLY A 1 103 ? -1.425 -2.985 -24.354 1.00 91.25 103 GLY A C 1
ATOM 790 O O . GLY A 1 103 ? -2.187 -2.952 -25.320 1.00 91.25 103 GLY A O 1
ATOM 791 N N . ASP A 1 104 ? -0.624 -1.969 -24.030 1.00 88.00 104 ASP A N 1
ATOM 792 C CA . ASP A 1 104 ? -0.607 -0.690 -24.749 1.00 88.00 104 ASP A CA 1
ATOM 793 C C . ASP A 1 104 ? -0.141 -0.860 -26.205 1.00 88.00 104 ASP A C 1
ATOM 795 O O . ASP A 1 104 ? -0.710 -0.275 -27.130 1.00 88.00 104 ASP A O 1
ATOM 799 N N . VAL A 1 105 ? 0.866 -1.712 -26.433 1.00 82.75 105 VAL A N 1
ATOM 800 C CA . VAL A 1 105 ? 1.388 -2.020 -27.774 1.00 82.75 105 VAL A CA 1
ATOM 801 C C . VAL A 1 105 ? 0.449 -2.927 -28.573 1.00 82.75 105 VAL A C 1
ATOM 803 O O . VAL A 1 105 ? 0.375 -2.788 -29.792 1.00 82.75 105 VAL A O 1
ATOM 806 N N . ALA A 1 106 ? -0.325 -3.804 -27.932 1.00 80.50 106 ALA A N 1
ATOM 807 C CA . ALA A 1 106 ? -1.240 -4.714 -28.626 1.00 80.50 106 ALA A CA 1
ATOM 808 C C . ALA A 1 106 ? -2.344 -3.987 -29.423 1.00 80.50 106 ALA A C 1
ATOM 810 O O . ALA A 1 106 ? -2.847 -4.526 -30.409 1.00 80.50 106 ALA A O 1
ATOM 811 N N . GLY A 1 107 ? -2.716 -2.764 -29.025 1.00 76.62 107 GLY A N 1
ATOM 812 C CA . GLY A 1 107 ? -3.693 -1.932 -29.738 1.00 76.62 107 GLY A CA 1
ATOM 813 C C . GLY A 1 107 ? -3.102 -1.058 -30.850 1.00 76.62 107 GLY A C 1
ATOM 814 O O . GLY A 1 107 ? -3.849 -0.493 -31.655 1.00 76.62 107 GLY A O 1
ATOM 815 N N . LEU A 1 108 ? -1.775 -0.932 -30.922 1.00 76.19 108 LEU A N 1
ATOM 816 C CA . LEU A 1 108 ? -1.104 -0.138 -31.944 1.00 76.19 108 LEU A CA 1
ATOM 817 C C . LEU A 1 108 ? -1.116 -0.913 -33.271 1.00 76.19 108 LEU A C 1
ATOM 819 O O . LEU A 1 108 ? -0.499 -1.965 -33.405 1.00 76.19 108 LEU A O 1
ATOM 823 N N . LYS A 1 109 ? -1.803 -0.367 -34.282 1.00 67.62 109 LYS A N 1
ATOM 824 C CA . LYS A 1 109 ? -1.669 -0.769 -35.693 1.00 67.62 109 LYS A CA 1
ATOM 825 C C . LYS A 1 109 ? -0.709 0.191 -36.400 1.00 67.62 109 LYS A C 1
ATOM 827 O O . LYS A 1 109 ? -1.179 1.119 -37.065 1.00 67.62 109 LYS A O 1
ATOM 832 N N . PRO A 1 110 ? 0.619 0.050 -36.247 1.00 68.56 110 PRO A N 1
ATOM 833 C CA . PRO A 1 110 ? 1.533 0.929 -36.947 1.00 68.56 110 PRO A CA 1
ATOM 834 C C . PRO A 1 110 ? 1.497 0.592 -38.441 1.00 68.56 110 PRO A C 1
ATOM 836 O O . PRO A 1 110 ? 1.751 -0.539 -38.849 1.00 68.56 110 PRO A O 1
ATOM 839 N N . ASN A 1 111 ? 1.178 1.583 -39.270 1.00 53.09 111 ASN A N 1
ATOM 840 C CA . ASN A 1 111 ? 1.351 1.471 -40.712 1.00 53.09 111 ASN A CA 1
ATOM 841 C C . ASN A 1 111 ? 2.828 1.752 -41.027 1.00 53.09 111 ASN A C 1
ATOM 843 O O . ASN A 1 111 ? 3.219 2.900 -41.236 1.00 53.09 111 ASN A O 1
AT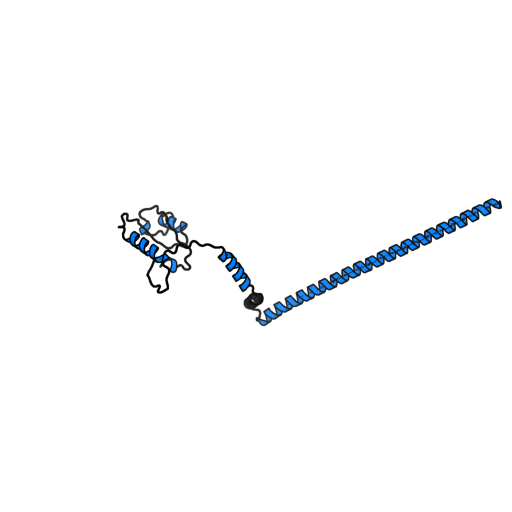OM 847 N N . ILE A 1 112 ? 3.670 0.720 -40.935 1.00 64.75 112 ILE A N 1
ATOM 848 C CA . ILE A 1 112 ? 5.108 0.838 -41.194 1.00 64.75 112 ILE A CA 1
ATOM 849 C C . ILE A 1 112 ? 5.337 0.657 -42.694 1.00 64.75 112 ILE A C 1
ATOM 851 O O . ILE A 1 112 ? 5.292 -0.458 -43.208 1.00 64.75 112 ILE A O 1
ATOM 855 N N . ILE A 1 113 ? 5.613 1.754 -43.397 1.00 58.91 113 ILE A N 1
ATOM 856 C CA . ILE A 1 113 ? 6.133 1.697 -44.765 1.00 58.91 113 ILE A CA 1
ATOM 857 C C . ILE A 1 113 ? 7.655 1.583 -44.659 1.00 58.91 113 ILE A C 1
ATOM 859 O O . ILE A 1 113 ? 8.344 2.567 -44.384 1.00 58.91 113 ILE A O 1
ATOM 863 N N . VAL A 1 114 ? 8.175 0.370 -44.840 1.00 59.66 114 VAL A N 1
ATOM 864 C CA . VAL A 1 114 ? 9.619 0.112 -44.876 1.00 59.66 114 VAL A CA 1
ATOM 865 C C . VAL A 1 114 ? 10.145 0.507 -46.255 1.00 59.66 114 VAL A C 1
ATOM 867 O O . VAL A 1 114 ? 9.846 -0.148 -47.249 1.00 59.66 114 VAL A O 1
ATOM 870 N N . TRP A 1 115 ? 10.940 1.574 -46.324 1.00 46.09 115 TRP A N 1
ATOM 871 C CA . TRP A 1 115 ? 11.733 1.894 -47.511 1.00 46.09 115 TRP A CA 1
ATOM 872 C C . TRP A 1 115 ? 13.144 1.346 -47.310 1.00 46.09 115 TRP A C 1
ATOM 874 O O . TRP A 1 115 ? 13.951 1.944 -46.601 1.00 46.09 115 TRP A O 1
ATOM 884 N N . THR A 1 116 ? 13.445 0.196 -47.911 1.00 50.91 116 THR A N 1
ATOM 885 C CA . THR A 1 116 ? 14.812 -0.336 -47.948 1.00 50.91 116 THR A CA 1
ATOM 886 C C . THR A 1 116 ? 15.614 0.412 -49.011 1.00 50.91 116 THR A C 1
ATOM 888 O O . THR A 1 116 ? 15.450 0.169 -50.207 1.00 50.91 116 THR A O 1
ATOM 891 N N . ASN A 1 117 ? 16.490 1.319 -48.580 1.00 45.84 117 ASN A N 1
ATOM 892 C CA . ASN A 1 117 ? 17.526 1.908 -49.422 1.00 45.84 117 ASN A CA 1
ATOM 893 C C . ASN A 1 117 ? 18.884 1.377 -48.947 1.00 45.84 117 ASN A C 1
ATOM 895 O O . ASN A 1 117 ? 19.362 1.808 -47.906 1.00 45.84 117 ASN A O 1
ATOM 899 N N . GLY A 1 118 ? 19.489 0.464 -49.712 1.00 42.19 118 GLY A N 1
ATOM 900 C CA . GLY A 1 118 ? 20.874 0.023 -49.505 1.00 42.19 118 GLY A CA 1
ATOM 901 C C . GLY A 1 118 ? 21.035 -1.492 -49.374 1.00 42.19 118 GLY A C 1
ATOM 902 O O . GLY A 1 118 ? 20.544 -2.080 -48.424 1.00 42.19 118 GLY A O 1
ATOM 903 N N . GLU A 1 119 ? 21.719 -2.058 -50.372 1.00 42.25 119 GLU A N 1
ATOM 904 C CA . GLU A 1 119 ? 22.424 -3.350 -50.448 1.00 42.25 119 GLU A CA 1
ATOM 905 C C . GLU A 1 119 ? 21.765 -4.615 -49.852 1.00 42.25 119 GLU A C 1
ATOM 907 O O . GLU A 1 119 ? 21.734 -4.852 -48.647 1.00 42.25 119 GLU A O 1
ATOM 912 N N . ASP A 1 120 ? 21.310 -5.478 -50.771 1.00 46.03 120 ASP A N 1
ATOM 913 C CA . ASP A 1 120 ? 20.860 -6.855 -50.548 1.00 46.03 120 ASP A CA 1
ATOM 914 C C . ASP A 1 120 ? 21.974 -7.688 -49.868 1.00 46.03 120 ASP A C 1
ATOM 916 O O . ASP A 1 120 ? 22.831 -8.273 -50.526 1.00 46.03 120 ASP A O 1
ATOM 920 N N . THR A 1 121 ? 21.933 -7.812 -48.542 1.00 42.88 121 THR A N 1
ATOM 921 C CA . THR A 1 121 ? 22.377 -9.036 -47.852 1.00 42.88 121 THR A CA 1
ATOM 922 C C . THR A 1 121 ? 21.319 -9.449 -46.842 1.00 42.88 121 THR A C 1
ATOM 924 O O . THR A 1 121 ? 21.427 -9.220 -45.641 1.00 42.88 121 THR A O 1
ATOM 927 N N . PHE A 1 122 ? 20.255 -10.069 -47.349 1.00 40.94 122 PHE A N 1
ATOM 928 C CA . PHE A 1 122 ? 19.326 -10.814 -46.511 1.00 40.94 122 PHE A CA 1
ATOM 929 C C . PHE A 1 122 ? 19.033 -12.169 -47.157 1.00 40.94 122 PHE A C 1
ATOM 931 O O . PHE A 1 122 ? 18.099 -12.329 -47.941 1.00 40.94 122 PHE A O 1
ATOM 938 N N . GLU A 1 123 ? 19.862 -13.163 -46.831 1.00 44.19 123 GLU A N 1
ATOM 939 C CA . GLU A 1 123 ? 19.433 -14.558 -46.897 1.00 44.19 123 GLU A CA 1
ATOM 940 C C . GLU A 1 123 ? 18.435 -14.779 -45.756 1.00 44.19 123 GLU A C 1
ATOM 942 O O . GLU A 1 123 ? 18.812 -14.892 -44.591 1.00 44.19 123 GLU A O 1
ATOM 947 N N . GLY A 1 124 ? 17.141 -14.782 -46.079 1.00 38.31 124 GLY A N 1
ATOM 948 C CA . GLY A 1 124 ? 16.115 -14.997 -45.065 1.00 38.31 124 GLY A CA 1
ATOM 949 C C . GLY A 1 124 ? 14.680 -14.917 -45.569 1.00 38.31 124 GLY A C 1
ATOM 950 O O . GLY A 1 124 ? 14.015 -13.909 -45.394 1.00 38.31 124 GLY A O 1
ATOM 951 N N . SER A 1 125 ? 14.207 -16.032 -46.126 1.00 41.56 125 SER A N 1
ATOM 952 C CA . SER A 1 125 ? 12.829 -16.540 -46.033 1.00 41.56 125 SER A CA 1
ATOM 953 C C . SER A 1 125 ? 11.650 -15.626 -46.426 1.00 41.56 125 SER A C 1
ATOM 955 O O . SER A 1 125 ? 11.022 -14.993 -45.587 1.00 41.56 125 SER A O 1
ATOM 957 N N . GLY A 1 126 ? 11.261 -15.735 -47.701 1.00 47.06 126 GLY A N 1
ATOM 958 C CA . GLY A 1 126 ? 9.878 -15.970 -48.143 1.00 47.06 126 GLY A CA 1
ATOM 959 C C . GLY A 1 126 ? 8.764 -15.050 -47.636 1.00 47.06 126 GLY A C 1
ATOM 960 O O . GLY A 1 126 ? 8.040 -15.428 -46.722 1.00 47.06 126 GLY A O 1
ATOM 961 N N . ASP A 1 127 ? 8.506 -13.954 -48.355 1.00 41.56 127 ASP A N 1
ATOM 962 C CA . ASP A 1 127 ? 7.142 -13.432 -48.492 1.00 41.56 127 ASP A CA 1
ATOM 963 C C . ASP A 1 127 ? 6.919 -12.813 -49.888 1.00 41.56 127 ASP A C 1
ATOM 965 O O . ASP A 1 127 ? 7.682 -11.963 -50.349 1.00 41.56 127 ASP A O 1
ATOM 969 N N . SER A 1 128 ? 5.881 -13.273 -50.598 1.00 49.78 128 SER A N 1
ATOM 970 C CA . SER A 1 128 ? 5.590 -12.915 -52.005 1.00 49.78 128 SER A CA 1
ATOM 971 C C . SER A 1 128 ? 5.131 -11.462 -52.194 1.00 49.78 128 SER A C 1
ATOM 973 O O . SER A 1 128 ? 5.152 -10.944 -53.310 1.00 49.78 128 SER A O 1
ATOM 975 N N . SER A 1 129 ? 4.739 -10.781 -51.116 1.00 52.91 129 SER A N 1
ATOM 976 C CA . SER A 1 129 ? 4.249 -9.396 -51.128 1.00 52.91 129 SER A CA 1
ATOM 977 C C . SER A 1 129 ? 5.353 -8.359 -51.413 1.00 52.91 129 SER A C 1
ATOM 979 O O . SER A 1 129 ? 5.096 -7.314 -52.013 1.00 52.91 129 SER A O 1
ATOM 981 N N . ILE A 1 130 ? 6.604 -8.678 -51.063 1.00 55.19 130 ILE A N 1
ATOM 982 C CA . ILE A 1 130 ? 7.779 -7.804 -51.216 1.00 55.19 130 ILE A CA 1
ATOM 983 C C . ILE A 1 130 ? 8.275 -7.775 -52.676 1.00 55.19 130 ILE A C 1
ATOM 985 O O . ILE A 1 130 ? 8.846 -6.779 -53.127 1.00 55.19 130 ILE A O 1
ATOM 989 N N . SER A 1 131 ? 7.995 -8.825 -53.458 1.00 55.38 131 SER A N 1
ATOM 990 C CA . SER A 1 131 ? 8.440 -8.933 -54.857 1.00 55.38 131 SER A CA 1
ATOM 991 C C . SER A 1 131 ? 7.767 -7.903 -55.773 1.00 55.38 131 SER A C 1
ATOM 993 O O . SER A 1 131 ? 8.435 -7.282 -56.598 1.00 55.38 131 SER A O 1
ATOM 995 N N . ALA A 1 132 ? 6.468 -7.641 -55.578 1.00 58.72 132 ALA A N 1
ATOM 996 C CA . ALA A 1 132 ? 5.723 -6.668 -56.384 1.00 58.72 132 ALA A CA 1
ATOM 997 C C . ALA A 1 132 ? 6.249 -5.231 -56.203 1.00 58.72 132 ALA A C 1
ATOM 999 O O . ALA A 1 132 ? 6.306 -4.443 -57.147 1.00 58.72 132 ALA A O 1
ATOM 1000 N N . ILE A 1 133 ? 6.695 -4.888 -54.992 1.00 58.31 133 ILE A N 1
ATOM 1001 C CA . ILE A 1 133 ? 7.265 -3.569 -54.689 1.00 58.31 133 ILE A CA 1
ATOM 1002 C C . ILE A 1 133 ? 8.676 -3.438 -55.296 1.00 58.31 133 ILE A C 1
ATOM 1004 O O . ILE A 1 133 ? 9.036 -2.363 -55.788 1.00 58.31 133 ILE A O 1
ATOM 1008 N N . LYS A 1 134 ? 9.451 -4.535 -55.349 1.00 56.88 134 LYS A N 1
ATOM 1009 C CA . LYS A 1 134 ? 10.769 -4.590 -56.013 1.00 56.88 134 LYS A CA 1
ATOM 1010 C C . LYS A 1 134 ? 10.652 -4.334 -57.522 1.00 56.88 134 LYS A C 1
ATOM 1012 O O . LYS A 1 134 ? 11.450 -3.577 -58.076 1.00 56.88 134 LYS A O 1
ATOM 1017 N N . GLU A 1 135 ? 9.618 -4.875 -58.167 1.00 64.06 135 GLU A N 1
ATOM 1018 C CA . GLU A 1 135 ? 9.336 -4.658 -59.595 1.00 64.06 135 GLU A CA 1
ATOM 1019 C C . GLU A 1 135 ? 8.906 -3.214 -59.902 1.00 64.06 135 GLU A C 1
ATOM 1021 O O . GLU A 1 135 ? 9.436 -2.596 -60.829 1.00 64.06 135 GLU A O 1
ATOM 1026 N N . ILE A 1 136 ? 8.030 -2.623 -59.081 1.00 61.81 136 ILE A N 1
ATOM 1027 C CA . ILE A 1 136 ? 7.600 -1.220 -59.233 1.00 61.81 136 ILE A CA 1
ATOM 1028 C C . ILE A 1 136 ? 8.786 -0.251 -59.066 1.00 61.81 136 ILE A C 1
ATOM 1030 O O . ILE A 1 136 ? 8.908 0.726 -59.809 1.00 61.81 136 ILE A O 1
ATOM 1034 N N . CYS A 1 137 ? 9.703 -0.539 -58.137 1.00 55.16 137 CYS A N 1
ATOM 1035 C CA . CYS A 1 137 ? 10.921 0.252 -57.940 1.00 55.16 137 CYS A CA 1
ATOM 1036 C C . CYS A 1 137 ? 11.872 0.171 -59.151 1.00 55.16 137 CYS A C 1
ATOM 1038 O O . CYS A 1 137 ? 12.494 1.170 -59.526 1.00 55.16 137 CYS A O 1
ATOM 1040 N N . GLY A 1 138 ? 11.947 -0.995 -59.802 1.00 65.06 138 GLY A N 1
ATOM 1041 C CA . GLY A 1 138 ? 12.686 -1.181 -61.052 1.00 65.06 138 GLY A CA 1
ATOM 1042 C C . GLY A 1 138 ? 12.153 -0.301 -62.185 1.00 65.06 138 GLY A C 1
ATOM 1043 O O . GLY A 1 138 ? 12.931 0.372 -62.857 1.00 65.06 138 GLY A O 1
ATOM 1044 N N . VAL A 1 139 ? 10.828 -0.218 -62.345 1.00 67.25 139 VAL A N 1
ATOM 1045 C CA . VAL A 1 139 ? 10.188 0.632 -63.368 1.00 67.25 139 VAL A CA 1
ATOM 1046 C C . VAL A 1 139 ? 10.453 2.120 -63.113 1.00 67.25 139 VAL A C 1
ATOM 1048 O O . VAL A 1 139 ? 10.772 2.858 -64.044 1.00 67.25 139 VAL A O 1
ATOM 1051 N N . TYR A 1 140 ? 10.409 2.562 -61.853 1.00 55.69 140 TYR A N 1
ATOM 1052 C CA . TYR A 1 140 ? 10.690 3.957 -61.491 1.00 55.69 140 TYR A CA 1
ATOM 1053 C C . TYR A 1 140 ? 12.144 4.380 -61.767 1.00 55.69 140 TYR A C 1
ATOM 1055 O O . TYR A 1 140 ? 12.403 5.550 -62.038 1.00 55.69 140 TYR A O 1
ATOM 1063 N N . ARG A 1 141 ? 13.091 3.430 -61.750 1.00 55.84 141 ARG A N 1
ATOM 1064 C CA . ARG A 1 141 ? 14.507 3.653 -62.099 1.00 55.84 141 ARG A CA 1
ATOM 1065 C C . ARG A 1 141 ? 14.780 3.703 -63.605 1.00 55.84 141 ARG A C 1
ATOM 1067 O O . ARG A 1 141 ? 15.803 4.248 -64.008 1.00 55.84 141 ARG A O 1
ATOM 1074 N N . MET A 1 142 ? 13.892 3.139 -64.421 1.00 61.88 142 MET A N 1
ATOM 1075 C CA . MET A 1 142 ? 14.024 3.086 -65.886 1.00 61.88 142 MET A CA 1
ATOM 1076 C C . MET A 1 142 ? 13.535 4.371 -66.568 1.00 61.88 142 MET A C 1
ATOM 1078 O O . MET A 1 142 ? 13.765 4.569 -67.761 1.00 61.88 142 MET A O 1
ATOM 1082 N N . LEU A 1 143 ? 12.870 5.258 -65.824 1.00 56.91 143 LEU A N 1
ATOM 1083 C CA . LEU A 1 143 ? 12.490 6.580 -66.302 1.00 56.91 143 LEU A CA 1
ATOM 1084 C C . LEU A 1 143 ? 13.736 7.481 -66.350 1.00 56.91 143 LEU A C 1
ATOM 1086 O O . LEU A 1 143 ? 14.361 7.714 -65.311 1.00 56.91 143 LEU A O 1
ATOM 1090 N N . PRO A 1 144 ? 14.105 8.025 -67.526 1.00 50.38 144 PRO A N 1
ATOM 1091 C CA . PRO A 1 144 ? 15.157 9.028 -67.609 1.00 50.38 144 PRO A CA 1
ATOM 1092 C C . PRO A 1 144 ? 14.792 10.206 -66.695 1.00 50.38 144 PRO A C 1
ATOM 1094 O O . PRO A 1 144 ? 13.631 10.628 -66.706 1.00 50.38 144 PRO A O 1
ATOM 1097 N N . PRO A 1 145 ? 15.736 10.773 -65.921 1.00 51.03 145 PRO A N 1
ATOM 1098 C CA . PRO A 1 145 ? 15.458 11.928 -65.079 1.00 51.03 145 PRO A CA 1
ATOM 1099 C C . PRO A 1 145 ? 15.185 13.141 -65.977 1.00 51.03 145 PRO A C 1
ATOM 1101 O O . PRO A 1 145 ? 16.092 13.880 -66.356 1.00 51.03 145 PRO A O 1
ATOM 1104 N N . LEU A 1 146 ? 13.918 13.327 -66.353 1.00 46.59 146 LEU A N 1
ATOM 1105 C CA . LEU A 1 146 ? 13.464 14.386 -67.260 1.00 46.59 146 LEU A CA 1
ATOM 1106 C C . LEU A 1 146 ? 13.571 15.786 -66.637 1.00 46.59 146 LEU A C 1
ATOM 1108 O O . LEU A 1 146 ? 13.543 16.783 -67.351 1.00 46.59 146 LEU A O 1
ATOM 1112 N N . LEU A 1 147 ? 13.780 15.874 -65.322 1.00 47.28 147 LEU A N 1
ATOM 1113 C CA . LEU A 1 147 ? 14.150 17.095 -64.618 1.00 47.28 147 LEU A CA 1
ATOM 1114 C C . LEU A 1 147 ? 15.273 16.756 -63.637 1.00 47.28 147 LEU A C 1
ATOM 1116 O O . LEU A 1 147 ? 15.109 15.897 -62.773 1.00 47.28 147 LEU A O 1
ATOM 1120 N N . LYS A 1 148 ? 16.415 17.448 -63.731 1.00 43.62 148 LYS A N 1
ATOM 1121 C CA . LYS A 1 148 ? 17.414 17.452 -62.653 1.00 43.62 148 LYS A CA 1
ATOM 1122 C C . LYS A 1 148 ? 16.812 18.197 -61.461 1.00 43.62 148 LYS A C 1
ATOM 1124 O O . LYS A 1 148 ? 17.067 19.386 -61.278 1.00 43.62 148 LYS A O 1
ATOM 1129 N N . THR A 1 149 ? 15.986 17.530 -60.662 1.00 54.06 149 THR A N 1
ATOM 1130 C CA . THR A 1 149 ? 15.622 18.047 -59.344 1.00 54.06 149 THR A CA 1
ATOM 1131 C C . THR A 1 149 ? 16.904 18.080 -58.529 1.00 54.06 149 THR A C 1
ATOM 1133 O O . THR A 1 149 ? 17.528 17.039 -58.324 1.00 54.06 149 THR A O 1
ATOM 1136 N N . VAL A 1 150 ? 17.351 19.267 -58.122 1.00 56.81 150 VAL A N 1
ATOM 1137 C CA . VAL A 1 150 ? 18.497 19.377 -57.216 1.00 56.81 150 VAL A CA 1
ATOM 1138 C C . VAL A 1 150 ? 18.037 18.841 -55.866 1.00 56.81 150 VAL A C 1
ATOM 1140 O O . VAL A 1 150 ? 17.350 19.532 -55.123 1.00 56.81 150 VAL A O 1
ATOM 1143 N N . GLN A 1 151 ? 18.349 17.578 -55.598 1.00 61.25 151 GLN A N 1
ATOM 1144 C CA . GLN A 1 151 ? 18.043 16.912 -54.342 1.00 61.25 151 GLN A CA 1
ATOM 1145 C C . GLN A 1 151 ? 19.295 16.965 -53.471 1.00 61.25 151 GLN A C 1
ATOM 1147 O O . GLN A 1 151 ? 20.313 16.364 -53.804 1.00 61.25 151 GLN A O 1
ATOM 1152 N N . GLU A 1 152 ? 19.233 17.703 -52.365 1.00 63.06 152 GLU A N 1
ATOM 1153 C CA . GLU A 1 152 ? 20.253 17.632 -51.321 1.00 63.06 152 GLU A CA 1
ATOM 1154 C C . GLU A 1 152 ? 19.716 16.822 -50.141 1.00 63.06 152 GLU A C 1
ATOM 1156 O O . GLU A 1 152 ? 18.819 17.264 -49.426 1.00 63.06 152 GLU A O 1
ATOM 1161 N N . GLN A 1 153 ? 20.292 15.641 -49.920 1.00 64.06 153 GLN A N 1
ATOM 1162 C CA . GLN A 1 153 ? 20.059 14.845 -48.718 1.00 64.06 153 GLN A CA 1
ATOM 1163 C C . GLN A 1 153 ? 21.093 15.221 -47.655 1.00 64.06 153 GLN A C 1
ATOM 1165 O O . GLN A 1 153 ? 22.299 15.190 -47.905 1.00 64.06 153 GLN A O 1
ATOM 1170 N N . ARG A 1 154 ? 20.635 15.613 -46.459 1.00 72.31 154 ARG A N 1
ATOM 1171 C CA . ARG A 1 154 ? 21.508 15.933 -45.320 1.00 72.31 154 ARG A CA 1
ATOM 1172 C C . ARG A 1 154 ? 20.861 15.541 -43.998 1.00 72.31 154 ARG A C 1
ATOM 1174 O O . ARG A 1 154 ? 19.684 15.796 -43.776 1.00 72.31 154 ARG A O 1
ATOM 1181 N N . PHE A 1 155 ? 21.680 15.051 -43.075 1.00 79.69 155 PHE A N 1
ATOM 1182 C CA . PHE A 1 155 ? 21.289 14.773 -41.694 1.00 79.69 155 PHE A CA 1
ATOM 1183 C C . PHE A 1 155 ? 21.129 16.056 -40.858 1.00 79.69 155 PHE A C 1
ATOM 1185 O O . PHE A 1 155 ? 21.971 16.966 -40.915 1.00 79.69 155 PHE A O 1
ATOM 1192 N N . THR A 1 156 ? 20.080 16.131 -40.035 1.00 83.19 156 THR A N 1
ATOM 1193 C CA . THR A 1 156 ? 19.905 17.171 -39.011 1.00 83.19 156 THR A CA 1
ATOM 1194 C C . THR A 1 156 ? 19.047 16.674 -37.850 1.00 83.19 156 THR A C 1
ATOM 1196 O O . THR A 1 156 ? 18.043 16.008 -38.058 1.00 83.19 156 THR A O 1
ATOM 1199 N N . VAL A 1 157 ? 19.404 17.070 -36.627 1.00 83.25 157 VAL A N 1
ATOM 1200 C CA . VAL A 1 157 ? 18.574 16.862 -35.424 1.00 83.25 157 VAL A CA 1
ATOM 1201 C C . VAL A 1 157 ? 17.480 17.923 -35.272 1.00 83.25 157 VAL A C 1
ATOM 1203 O O . VAL A 1 157 ? 16.547 17.753 -34.499 1.00 83.25 157 VAL A O 1
ATOM 1206 N N . ASN A 1 158 ? 17.597 19.046 -35.990 1.00 86.19 158 ASN A N 1
ATOM 1207 C CA . ASN A 1 158 ? 16.632 20.142 -35.944 1.00 86.19 158 ASN A CA 1
ATOM 1208 C C . ASN A 1 158 ? 16.320 20.622 -37.377 1.00 86.19 158 ASN A C 1
ATOM 1210 O O . ASN A 1 158 ? 17.124 21.368 -37.958 1.00 86.19 158 ASN A O 1
ATOM 1214 N N . PRO A 1 159 ? 15.196 20.182 -37.974 1.00 84.88 159 PRO A N 1
ATOM 1215 C CA . PRO A 1 159 ? 14.860 20.483 -39.366 1.00 84.88 159 PRO A CA 1
ATOM 1216 C C . PRO A 1 159 ? 14.561 21.971 -39.585 1.00 84.88 159 PRO A C 1
ATOM 1218 O O . PRO A 1 159 ? 15.102 22.574 -40.514 1.00 84.88 159 PRO A O 1
ATOM 1221 N N . CYS A 1 160 ? 13.815 22.603 -38.672 1.00 86.44 160 CYS A N 1
ATOM 1222 C CA . CYS A 1 160 ? 13.466 24.026 -38.739 1.00 86.44 160 CYS A CA 1
ATOM 1223 C C . CYS A 1 160 ? 14.702 24.931 -38.702 1.00 86.44 160 CYS A C 1
ATOM 1225 O O . CYS A 1 160 ? 14.789 25.926 -39.419 1.00 86.44 160 CYS A O 1
ATOM 1227 N N . ARG A 1 161 ? 15.705 24.588 -37.889 1.00 88.56 161 ARG A N 1
ATOM 1228 C CA . ARG A 1 161 ? 16.972 25.327 -37.879 1.00 88.56 161 ARG A CA 1
ATOM 1229 C C . ARG A 1 161 ? 17.755 25.108 -39.173 1.00 88.56 161 ARG A C 1
ATOM 1231 O O . ARG A 1 161 ? 18.344 26.056 -39.688 1.00 88.56 161 ARG A O 1
ATOM 1238 N N . ARG A 1 162 ? 17.772 23.882 -39.705 1.00 88.44 162 ARG A N 1
ATOM 1239 C CA . ARG A 1 162 ? 18.566 23.539 -40.891 1.00 88.44 162 ARG A CA 1
ATOM 1240 C C . ARG A 1 162 ? 18.045 24.205 -42.164 1.00 88.44 162 ARG A C 1
ATOM 1242 O O . ARG A 1 162 ? 18.859 24.703 -42.937 1.00 88.44 162 ARG A O 1
ATOM 1249 N N . ILE A 1 163 ? 16.727 24.290 -42.358 1.00 88.00 163 ILE A N 1
ATOM 1250 C CA . ILE A 1 163 ? 16.154 24.971 -43.533 1.00 88.00 163 ILE A CA 1
ATOM 1251 C C . ILE A 1 163 ? 16.491 26.470 -43.542 1.00 88.00 163 ILE A C 1
ATOM 1253 O O . ILE A 1 163 ? 16.900 27.014 -44.564 1.00 88.00 163 ILE A O 1
ATOM 1257 N N . ARG A 1 164 ? 16.478 27.114 -42.369 1.00 89.38 164 ARG A N 1
ATOM 1258 C CA . ARG A 1 164 ? 16.870 28.523 -42.199 1.00 89.38 164 ARG A CA 1
ATOM 1259 C C . ARG A 1 164 ? 18.363 28.762 -42.448 1.00 89.38 164 ARG A C 1
ATOM 1261 O O . ARG A 1 164 ? 18.739 29.790 -43.006 1.00 89.38 164 ARG A O 1
ATOM 1268 N N . GLN A 1 165 ? 19.226 27.804 -42.092 1.00 89.56 165 GLN A N 1
ATOM 1269 C CA . GLN A 1 165 ? 20.651 27.835 -42.461 1.00 89.56 165 GLN A CA 1
ATOM 1270 C C . GLN A 1 165 ? 20.850 27.708 -43.979 1.00 89.56 165 GLN A C 1
ATOM 1272 O O . GLN A 1 165 ? 21.650 28.446 -44.555 1.00 89.56 165 GLN A O 1
ATOM 1277 N N . HIS A 1 166 ? 20.112 26.811 -44.639 1.00 87.12 166 HIS A N 1
ATOM 1278 C CA . HIS A 1 166 ? 20.159 26.652 -46.097 1.00 87.12 166 HIS A CA 1
ATOM 1279 C C . HIS A 1 166 ? 19.638 27.887 -46.838 1.00 87.12 166 HIS A C 1
ATOM 1281 O O . HIS A 1 166 ? 20.253 28.295 -47.822 1.00 87.12 166 HIS A O 1
ATOM 1287 N N . ASN A 1 167 ? 18.610 28.551 -46.304 1.00 89.75 167 ASN A N 1
ATOM 1288 C CA . ASN A 1 167 ? 18.077 29.816 -46.824 1.00 89.75 167 ASN A CA 1
ATOM 1289 C C . ASN A 1 167 ? 18.932 31.042 -46.476 1.00 89.75 167 ASN A C 1
ATOM 1291 O O . ASN A 1 167 ? 18.723 32.117 -47.029 1.00 89.75 167 ASN A O 1
ATOM 1295 N N . GLY A 1 168 ? 19.953 30.884 -45.628 1.00 87.69 168 GLY A N 1
ATOM 1296 C CA . GLY A 1 168 ? 20.885 31.953 -45.274 1.00 87.69 168 GLY A CA 1
ATOM 1297 C C . GLY A 1 168 ? 20.374 32.943 -44.229 1.00 87.69 168 GLY A C 1
ATOM 1298 O O . GLY A 1 168 ? 21.039 33.945 -43.994 1.00 87.69 168 GLY A O 1
ATOM 1299 N N . GLU A 1 169 ? 19.247 32.658 -43.575 1.00 89.19 169 GLU A N 1
ATOM 1300 C CA . GLU A 1 169 ? 18.749 33.437 -42.433 1.00 89.19 169 GLU A CA 1
ATOM 1301 C C . GLU A 1 169 ? 19.641 33.269 -41.192 1.00 89.19 169 GLU A C 1
ATOM 1303 O O . GLU A 1 169 ? 19.697 34.137 -40.325 1.00 89.19 169 GLU A O 1
ATOM 1308 N N . ILE A 1 170 ? 20.332 32.126 -41.091 1.00 88.12 170 ILE A N 1
ATOM 1309 C CA . ILE A 1 170 ? 21.216 31.765 -39.977 1.00 88.12 170 ILE A CA 1
ATOM 1310 C C . ILE A 1 170 ? 22.601 31.395 -40.529 1.00 88.12 170 ILE A C 1
ATOM 1312 O O . ILE A 1 170 ? 22.725 30.793 -41.597 1.00 88.12 170 ILE A O 1
ATOM 1316 N N . ARG A 1 171 ? 23.661 31.726 -39.779 1.00 80.69 171 ARG A N 1
ATOM 1317 C CA . ARG A 1 171 ? 25.054 31.384 -40.119 1.00 80.69 171 ARG A CA 1
ATOM 1318 C C . ARG A 1 171 ? 25.285 29.855 -40.171 1.00 80.69 171 ARG A C 1
ATOM 1320 O O . ARG A 1 171 ? 24.567 29.078 -39.536 1.00 80.69 171 ARG A O 1
ATOM 1327 N N . CYS A 1 172 ? 26.328 29.444 -40.901 1.00 84.12 172 CYS A N 1
ATOM 1328 C CA . CYS A 1 172 ? 26.765 28.048 -41.104 1.00 84.12 172 CYS A CA 1
ATOM 1329 C C . CYS A 1 172 ? 25.867 27.180 -42.016 1.00 84.12 172 CYS A C 1
ATOM 1331 O O . CYS A 1 172 ? 25.708 25.985 -41.774 1.00 84.12 172 CYS A O 1
ATOM 1333 N N . GLY A 1 173 ? 25.286 27.765 -43.068 1.00 83.62 173 GLY A N 1
ATOM 1334 C CA . GLY A 1 173 ? 24.651 27.010 -44.157 1.00 83.62 173 GLY A CA 1
ATOM 1335 C C . GLY A 1 173 ? 25.665 26.331 -45.084 1.00 83.62 173 GLY A C 1
ATOM 1336 O O . GLY A 1 173 ? 26.801 26.788 -45.213 1.00 83.62 173 GLY A O 1
ATOM 1337 N N . ALA A 1 174 ? 25.255 25.249 -45.748 1.00 83.56 174 ALA A N 1
ATOM 1338 C CA . ALA A 1 174 ? 26.122 24.528 -46.674 1.00 83.56 174 ALA A CA 1
ATOM 1339 C C . ALA A 1 174 ? 26.410 25.336 -47.950 1.00 83.56 174 ALA A C 1
ATOM 1341 O O . ALA A 1 174 ? 25.533 26.022 -48.475 1.00 83.56 174 ALA A O 1
ATOM 1342 N N . GLU A 1 175 ? 27.627 25.216 -48.481 1.00 83.94 175 GLU A N 1
ATOM 1343 C CA . GLU A 1 175 ? 28.071 25.992 -49.643 1.00 83.94 175 GLU A CA 1
ATOM 1344 C C . GLU A 1 175 ? 27.236 25.737 -50.902 1.00 83.94 175 GLU A C 1
ATOM 1346 O O . GLU A 1 175 ? 26.815 26.688 -51.556 1.00 83.94 175 GLU A O 1
ATOM 1351 N N . SER A 1 176 ? 26.905 24.476 -51.176 1.00 78.69 176 SER A N 1
ATOM 1352 C CA . SER A 1 176 ? 26.073 24.085 -52.322 1.00 78.69 176 SER A CA 1
ATOM 1353 C C . SER A 1 176 ? 24.666 24.721 -52.280 1.00 78.69 176 SER A C 1
ATOM 1355 O O . SER A 1 176 ? 24.147 25.181 -53.299 1.00 78.69 176 SER A O 1
ATOM 1357 N N . THR A 1 177 ? 24.113 24.924 -51.076 1.00 81.81 177 THR A N 1
ATOM 1358 C CA . THR A 1 177 ? 22.805 25.580 -50.862 1.00 81.81 177 THR A CA 1
ATOM 1359 C C . THR A 1 177 ? 22.834 27.110 -50.894 1.00 81.81 177 THR A C 1
ATOM 1361 O O . THR A 1 177 ? 21.808 27.750 -50.660 1.00 81.81 177 THR A O 1
ATOM 1364 N N . LYS A 1 178 ? 23.992 27.734 -51.165 1.00 82.12 178 LYS A N 1
ATOM 1365 C CA . LYS A 1 178 ? 24.066 29.192 -51.384 1.00 82.12 178 LYS A CA 1
ATOM 1366 C C . LYS A 1 178 ? 23.337 29.601 -52.667 1.00 82.12 178 LYS A C 1
ATOM 1368 O O . LYS A 1 178 ? 22.763 30.685 -52.717 1.00 82.12 178 LYS A O 1
ATOM 1373 N N . SER A 1 179 ? 23.349 28.737 -53.681 1.00 76.62 179 SER A N 1
ATOM 1374 C CA . SER A 1 179 ? 22.600 28.936 -54.924 1.00 76.62 179 SER A CA 1
ATOM 1375 C C . SER A 1 179 ? 21.163 28.410 -54.788 1.00 76.62 179 SER A C 1
ATOM 1377 O O . SER A 1 179 ? 20.915 27.513 -53.987 1.00 76.62 179 SER A O 1
ATOM 1379 N N . LYS A 1 180 ? 20.217 28.959 -55.565 1.00 79.62 180 LYS A N 1
ATOM 1380 C CA . LYS A 1 180 ? 18.822 28.468 -55.679 1.00 79.62 180 LYS A CA 1
ATOM 1381 C C . LYS A 1 180 ? 17.982 28.509 -54.392 1.00 79.62 180 LYS A C 1
ATOM 1383 O O . LYS A 1 180 ? 17.068 27.714 -54.217 1.00 79.62 180 LYS A O 1
ATOM 1388 N N . ARG A 1 181 ? 18.264 29.469 -53.511 1.00 83.81 181 ARG A N 1
ATOM 1389 C CA . ARG A 1 181 ? 17.368 29.827 -52.401 1.00 83.81 181 ARG A CA 1
ATOM 1390 C C . ARG A 1 181 ? 16.097 30.500 -52.951 1.00 83.81 181 ARG A C 1
ATOM 1392 O O . ARG A 1 181 ? 16.218 31.240 -53.929 1.00 83.81 181 ARG A O 1
ATOM 1399 N N . PRO A 1 182 ? 14.926 30.333 -52.315 1.00 84.56 182 PRO A N 1
ATOM 1400 C CA . PRO A 1 182 ? 14.691 29.593 -51.076 1.00 84.56 182 PRO A CA 1
ATOM 1401 C C . PRO A 1 182 ? 14.534 28.084 -51.307 1.00 84.56 182 PRO A C 1
ATOM 1403 O O . PRO A 1 182 ? 13.890 27.638 -52.249 1.00 84.56 182 PRO A O 1
ATOM 1406 N N . TRP A 1 183 ? 15.121 27.307 -50.407 1.00 83.88 183 TRP A N 1
ATOM 1407 C CA . TRP A 1 183 ? 14.940 25.869 -50.301 1.00 83.88 183 TRP A CA 1
ATOM 1408 C C . TRP A 1 183 ? 13.695 25.554 -49.477 1.00 83.88 183 TRP A C 1
ATOM 1410 O O . TRP A 1 183 ? 13.423 26.211 -48.466 1.00 83.88 183 TRP A O 1
ATOM 1420 N N . GLU A 1 184 ? 12.996 24.500 -49.885 1.00 82.44 184 GLU A N 1
ATOM 1421 C CA . GLU A 1 184 ? 11.857 23.924 -49.180 1.00 82.44 184 GLU A CA 1
ATOM 1422 C C . GLU A 1 184 ? 12.183 22.484 -48.769 1.00 82.44 184 GLU A C 1
ATOM 1424 O O . GLU A 1 184 ? 12.768 21.712 -49.533 1.00 82.44 184 GLU A O 1
ATOM 1429 N N . MET A 1 185 ? 11.837 22.122 -47.534 1.00 80.19 185 MET A N 1
ATOM 1430 C CA . MET A 1 185 ? 12.022 20.764 -47.031 1.00 80.19 185 MET A CA 1
ATOM 1431 C C . MET A 1 185 ? 10.777 19.941 -47.360 1.00 80.19 185 MET A C 1
ATOM 1433 O O . MET A 1 185 ? 9.793 19.991 -46.634 1.00 80.19 185 MET A O 1
ATOM 1437 N N . VAL A 1 186 ? 10.834 19.187 -48.457 1.00 76.44 186 VAL A N 1
ATOM 1438 C CA . VAL A 1 186 ? 9.691 18.397 -48.951 1.00 76.44 186 VAL A CA 1
ATOM 1439 C C . VAL A 1 186 ? 9.439 17.147 -48.099 1.00 76.44 186 VAL A C 1
ATOM 1441 O O . VAL A 1 186 ? 8.295 16.744 -47.912 1.00 76.44 186 VAL A O 1
ATOM 1444 N N . LEU A 1 187 ? 10.498 16.526 -47.568 1.00 69.00 187 LEU A N 1
ATOM 1445 C CA . LEU A 1 187 ? 10.412 15.278 -46.807 1.00 69.00 187 LEU A 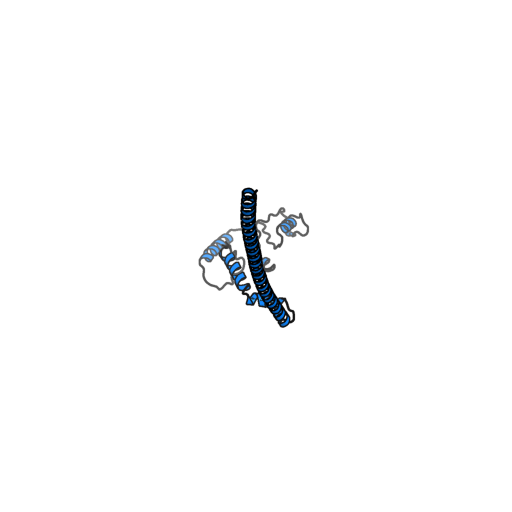CA 1
ATOM 1446 C C . LEU A 1 187 ? 11.428 15.267 -45.659 1.00 69.00 187 LEU A C 1
ATOM 1448 O O . LEU A 1 187 ? 12.602 15.576 -45.863 1.00 69.00 187 LEU A O 1
ATOM 1452 N N . CYS A 1 188 ? 10.983 14.877 -44.463 1.00 77.31 188 CYS A N 1
ATOM 1453 C CA . CYS A 1 188 ? 11.827 14.689 -43.284 1.00 77.31 188 CYS A CA 1
ATOM 1454 C C . CYS A 1 188 ? 11.563 13.304 -42.685 1.00 77.31 188 CYS A C 1
ATOM 1456 O O . CYS A 1 188 ? 10.440 13.005 -42.286 1.00 77.31 188 CYS A O 1
ATOM 1458 N N . ILE A 1 189 ? 12.605 12.477 -42.601 1.00 73.19 189 ILE A N 1
ATOM 1459 C CA . ILE A 1 189 ? 12.552 11.144 -41.991 1.00 73.19 189 ILE A CA 1
ATOM 1460 C C . ILE A 1 189 ? 13.153 11.247 -40.585 1.00 73.19 189 ILE A C 1
ATOM 1462 O O . ILE A 1 189 ? 14.228 11.823 -40.415 1.00 73.19 189 ILE A O 1
ATOM 1466 N N . TYR A 1 190 ? 12.455 10.727 -39.577 1.00 78.31 190 TYR A N 1
ATOM 1467 C CA . TYR A 1 190 ? 12.866 10.764 -38.169 1.00 78.31 190 TYR A CA 1
ATOM 1468 C C . TYR A 1 190 ? 12.736 9.377 -37.521 1.00 78.31 190 TYR A C 1
ATOM 1470 O O . TYR A 1 190 ? 12.101 8.490 -38.082 1.00 78.31 190 TYR A O 1
ATOM 1478 N N . GLY A 1 191 ? 13.333 9.194 -36.336 1.00 76.94 191 GLY A N 1
ATOM 1479 C CA . GLY A 1 191 ? 13.258 7.931 -35.582 1.00 76.94 191 GLY A CA 1
ATOM 1480 C C . GLY A 1 191 ? 14.473 7.008 -35.723 1.00 76.94 191 GLY A C 1
ATOM 1481 O O . GLY A 1 191 ? 14.397 5.842 -35.352 1.00 76.94 191 GLY A O 1
ATOM 1482 N N . PHE A 1 192 ? 15.598 7.514 -36.232 1.00 76.81 192 PHE A N 1
ATOM 1483 C CA . PHE A 1 192 ? 16.845 6.751 -36.285 1.00 76.81 192 PHE A CA 1
ATOM 1484 C C . PHE A 1 192 ? 17.385 6.471 -34.867 1.00 76.81 192 PHE A C 1
ATOM 1486 O O . PHE A 1 192 ? 17.475 7.407 -34.068 1.00 76.81 192 PHE A O 1
ATOM 1493 N N . PRO A 1 193 ? 17.781 5.222 -34.545 1.00 75.44 193 PRO A N 1
ATOM 1494 C CA . PRO A 1 193 ? 18.253 4.851 -33.208 1.00 75.44 193 PRO A CA 1
ATOM 1495 C C . PRO A 1 193 ? 19.611 5.474 -32.860 1.00 75.44 193 PRO A C 1
ATOM 1497 O O . PRO A 1 193 ? 19.921 5.669 -31.688 1.00 75.44 193 PRO A O 1
ATOM 1500 N N . THR A 1 194 ? 20.434 5.800 -33.865 1.00 75.31 194 THR A N 1
ATOM 1501 C CA . THR A 1 194 ? 21.736 6.456 -33.677 1.00 75.31 194 THR A CA 1
ATOM 1502 C C . THR A 1 194 ? 22.027 7.469 -34.787 1.00 75.31 194 THR A C 1
ATOM 1504 O O . THR A 1 194 ? 21.534 7.352 -35.909 1.00 75.31 194 THR A O 1
ATOM 1507 N N . ASN A 1 195 ? 22.902 8.440 -34.511 1.00 76.12 195 ASN A N 1
ATOM 1508 C CA . ASN A 1 195 ? 23.337 9.415 -35.521 1.00 76.12 195 ASN A CA 1
ATOM 1509 C C . ASN A 1 195 ? 24.057 8.758 -36.712 1.00 76.12 195 ASN A C 1
ATOM 1511 O O . ASN A 1 195 ? 23.992 9.280 -37.819 1.00 76.12 195 ASN A O 1
ATOM 1515 N N . VAL A 1 196 ? 24.725 7.619 -36.493 1.00 77.19 196 VAL A N 1
ATOM 1516 C CA . VAL A 1 196 ? 25.423 6.869 -37.551 1.00 77.19 196 VAL A CA 1
ATOM 1517 C C . VAL A 1 196 ? 24.415 6.250 -38.516 1.00 77.19 196 VAL A C 1
ATOM 1519 O O . VAL A 1 196 ? 24.549 6.436 -39.719 1.00 77.19 196 VAL A O 1
ATOM 1522 N N . SER A 1 197 ? 23.348 5.631 -37.999 1.00 68.56 197 SER A N 1
ATOM 1523 C CA . SER A 1 197 ? 22.280 5.056 -38.835 1.00 68.56 197 SER A CA 1
ATOM 1524 C C . SER A 1 197 ? 21.516 6.084 -39.676 1.00 68.56 197 SER A C 1
ATOM 1526 O O . SER A 1 197 ? 20.873 5.718 -40.646 1.00 68.56 197 SER A O 1
ATOM 1528 N N . ALA A 1 198 ? 21.576 7.366 -39.310 1.00 68.12 198 ALA A N 1
ATOM 1529 C CA . ALA A 1 198 ? 20.938 8.443 -40.063 1.00 68.12 198 ALA A CA 1
ATOM 1530 C C . ALA A 1 198 ? 21.833 9.031 -41.174 1.00 68.12 198 ALA A C 1
ATOM 1532 O O . ALA A 1 198 ? 21.390 9.910 -41.915 1.00 68.12 198 ALA A O 1
ATOM 1533 N N . LEU A 1 199 ? 23.104 8.620 -41.233 1.00 70.06 199 LEU A N 1
ATOM 1534 C CA . LEU A 1 199 ? 24.103 9.082 -42.202 1.00 70.06 199 LEU A CA 1
ATOM 1535 C C . LEU A 1 199 ? 24.495 8.013 -43.232 1.00 70.06 199 LEU A C 1
ATOM 1537 O O . LEU A 1 199 ? 25.122 8.375 -44.227 1.00 70.06 199 LEU A O 1
ATOM 1541 N N . GLN A 1 200 ? 24.185 6.743 -42.959 1.00 66.06 200 GLN A N 1
ATOM 1542 C CA . GLN A 1 200 ? 24.384 5.603 -43.861 1.00 66.06 200 GLN A CA 1
ATOM 1543 C C . GLN A 1 200 ? 23.276 5.552 -44.912 1.00 66.06 200 GLN A C 1
ATOM 1545 O O . GLN A 1 200 ? 23.618 5.251 -46.075 1.00 66.06 200 GLN A O 1
#

Secondary structure (DSSP, 8-state):
-HHHHHHHHHHHHHHHHHHHHHHHHHHHHHHHHHHHHHHHHHHHHHHHHHHHHHHHHHHHHHHHHHHHHHHHHHHTTT-HHHHHHHHHHHTTHHHHHHHHHHHHHHT----------S---------THHHHHHHHHHHHHHS--SS---------S-HHHHHHHHTTSSS---SGGGSSPSP---------SSTTTTT-

Radius of gyration: 47.8 Å; chains: 1; bounding box: 92×50×135 Å

InterPro domains:
  IPR027705 Flotillin family [PTHR13806] (1-155)
  IPR035901 GIY-YIG endonuclease superfamily [G3DSA:3.40.1440.10] (154-200)

Sequence (200 aa):
VQESNVELYRKQNVGEVVLLEEEKTAEAQKMNAEAALFARQQAVAGELFAKQTEAEGLMAVAHAQGVYVLTLLNAFAGNYVVMKDYLMINNGVYQEIAKTNAGDVAGLKPNIIVWTNGEDTFEGSGDSSISAIKEICGVYRMLPPLLKTVQEQRFTVNPCRRIRQHNGEIRCGAESTKSKRPWEMVLCIYGFPTNVSALQ